Protein AF-A0A6N3BF77-F1 (afdb_monomer_lite)

Structure (mmCIF, N/CA/C/O backbone):
data_AF-A0A6N3BF77-F1
#
_entry.id   AF-A0A6N3BF77-F1
#
loop_
_atom_site.group_PDB
_atom_site.id
_atom_site.type_symbol
_atom_site.label_atom_id
_atom_site.label_alt_id
_atom_site.label_comp_id
_atom_site.label_asym_id
_atom_site.label_entity_id
_atom_site.label_seq_id
_atom_site.pdbx_PDB_ins_code
_atom_site.Cartn_x
_atom_site.Cartn_y
_atom_site.Cartn_z
_atom_site.occupancy
_atom_site.B_iso_or_equiv
_atom_site.auth_seq_id
_atom_site.auth_comp_id
_atom_site.auth_asym_id
_atom_site.auth_atom_id
_atom_site.pdbx_PDB_model_num
ATOM 1 N N . MET A 1 1 ? -0.017 -53.920 -51.982 1.00 53.69 1 MET A N 1
ATOM 2 C CA . MET A 1 1 ? -1.077 -53.184 -51.247 1.00 53.69 1 MET A CA 1
ATOM 3 C C . MET A 1 1 ? -1.874 -52.383 -52.265 1.00 53.69 1 MET A C 1
ATOM 5 O O . MET A 1 1 ? -1.249 -51.823 -53.156 1.00 53.69 1 MET A O 1
ATOM 9 N N . SER A 1 2 ? -3.214 -52.405 -52.237 1.00 63.34 2 SER A N 1
ATOM 10 C CA . SER A 1 2 ? -4.004 -51.760 -53.302 1.00 63.34 2 SER A CA 1
ATOM 11 C C . SER A 1 2 ? -3.774 -50.244 -53.303 1.00 63.34 2 SER A C 1
ATOM 13 O O . SER A 1 2 ? -3.656 -49.640 -52.236 1.00 63.34 2 SER A O 1
ATOM 15 N N . LYS A 1 3 ? -3.720 -49.627 -54.492 1.00 61.22 3 LYS A N 1
ATOM 16 C CA . LYS A 1 3 ? -3.517 -48.173 -54.664 1.00 61.22 3 LYS A CA 1
ATOM 17 C C . LYS A 1 3 ? -4.510 -47.334 -53.839 1.00 61.22 3 LYS A C 1
ATOM 19 O O . LYS A 1 3 ? -4.175 -46.243 -53.394 1.00 61.22 3 LYS A O 1
ATOM 24 N N . LEU A 1 4 ? -5.689 -47.893 -53.554 1.00 64.81 4 LEU A N 1
ATOM 25 C CA . LEU A 1 4 ? -6.717 -47.300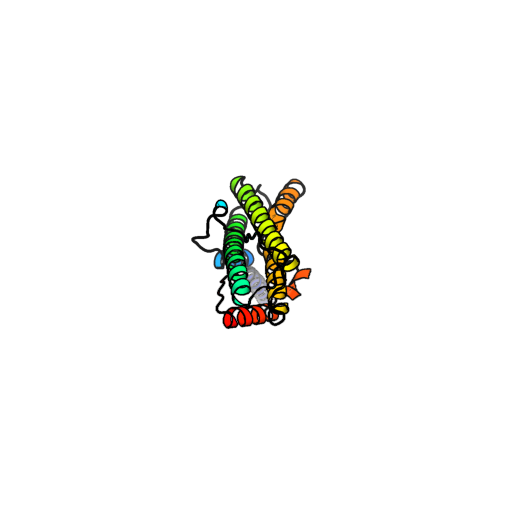 -52.698 1.00 64.81 4 LEU A CA 1
ATOM 26 C C . LEU A 1 4 ? -6.279 -47.173 -51.225 1.00 64.81 4 LEU A C 1
ATOM 28 O O . LEU A 1 4 ? -6.566 -46.167 -50.587 1.00 64.81 4 LEU A O 1
ATOM 32 N N . LYS A 1 5 ? -5.531 -48.153 -50.692 1.00 56.56 5 LYS A N 1
ATOM 33 C CA . LYS A 1 5 ? -4.994 -48.104 -49.320 1.00 56.56 5 LYS A CA 1
ATOM 34 C C . LYS A 1 5 ? -3.863 -47.081 -49.184 1.00 56.56 5 LYS A C 1
ATOM 36 O O . LYS A 1 5 ? -3.791 -46.410 -48.165 1.00 56.56 5 LYS A O 1
ATOM 41 N N . GLN A 1 6 ? -3.019 -46.919 -50.208 1.00 59.03 6 GLN A N 1
ATOM 42 C CA . GLN A 1 6 ? -1.978 -45.880 -50.216 1.00 59.03 6 GLN A CA 1
ATOM 43 C C . GLN A 1 6 ? -2.575 -44.467 -50.276 1.00 59.03 6 GLN A C 1
ATOM 45 O O . GLN A 1 6 ? -2.138 -43.605 -49.523 1.00 59.03 6 GLN A O 1
ATOM 50 N N . LEU A 1 7 ? -3.610 -44.244 -51.095 1.00 64.00 7 LEU A N 1
ATOM 51 C CA . LEU A 1 7 ? -4.316 -42.957 -51.152 1.00 64.00 7 LEU A CA 1
ATOM 52 C C . LEU A 1 7 ? -5.030 -42.618 -49.835 1.00 64.00 7 LEU A C 1
ATOM 54 O O . LEU A 1 7 ? -4.960 -41.477 -49.389 1.00 64.00 7 LEU A O 1
ATOM 58 N N . LEU A 1 8 ? -5.651 -43.605 -49.179 1.00 63.97 8 LEU A N 1
ATOM 59 C CA . LEU A 1 8 ? -6.284 -43.417 -47.868 1.00 63.97 8 LEU A CA 1
ATOM 60 C C . LEU A 1 8 ? -5.270 -43.076 -46.768 1.00 63.97 8 LEU A C 1
ATOM 62 O O . LEU A 1 8 ? -5.540 -42.198 -45.956 1.00 63.97 8 LEU A O 1
ATOM 66 N N . ILE A 1 9 ? -4.096 -43.716 -46.760 1.00 63.62 9 ILE A N 1
ATOM 67 C CA . ILE A 1 9 ? -3.042 -43.426 -45.774 1.00 63.62 9 ILE A CA 1
ATOM 68 C C . ILE A 1 9 ? -2.459 -42.023 -45.994 1.00 63.62 9 ILE A C 1
ATOM 70 O O . ILE A 1 9 ? -2.272 -41.300 -45.021 1.00 63.62 9 ILE A O 1
ATOM 74 N N . ILE A 1 10 ? -2.237 -41.615 -47.250 1.00 63.50 10 ILE A N 1
ATOM 75 C CA . ILE A 1 10 ? -1.726 -40.274 -47.587 1.00 63.50 10 ILE A CA 1
ATOM 76 C C . ILE A 1 10 ? -2.753 -39.187 -47.238 1.00 63.50 10 ILE A C 1
ATOM 78 O O . ILE A 1 10 ? -2.385 -38.143 -46.707 1.00 63.50 10 ILE A O 1
ATOM 82 N N . ALA A 1 11 ? -4.045 -39.429 -47.481 1.00 60.28 11 ALA A N 1
ATOM 83 C CA . ALA A 1 11 ? -5.101 -38.494 -47.093 1.00 60.28 11 ALA A CA 1
ATOM 84 C C . ALA A 1 11 ? -5.209 -38.351 -45.563 1.00 60.28 11 ALA A C 1
ATOM 86 O O . ALA A 1 11 ? -5.414 -37.247 -45.060 1.00 60.28 11 ALA A O 1
ATOM 87 N N . PHE A 1 12 ? -5.016 -39.446 -44.819 1.00 57.94 12 PHE A N 1
ATOM 88 C CA . PHE A 1 12 ? -5.080 -39.437 -43.356 1.00 57.94 12 PHE A CA 1
ATOM 89 C C . PHE A 1 12 ? -3.864 -38.744 -42.716 1.00 57.94 12 PHE A C 1
ATOM 91 O O . PHE A 1 12 ? -4.021 -38.021 -41.734 1.00 57.94 12 PHE A O 1
ATOM 98 N N . THR A 1 13 ? -2.663 -38.884 -43.292 1.00 59.28 13 THR A N 1
ATOM 99 C CA . THR A 1 13 ? -1.469 -38.157 -42.820 1.00 59.28 13 THR A CA 1
ATOM 100 C C . THR A 1 13 ? -1.492 -36.674 -43.184 1.00 59.28 13 THR A C 1
ATOM 102 O O . THR A 1 13 ? -1.002 -35.864 -42.399 1.00 59.28 13 THR A O 1
ATOM 105 N N . LEU A 1 14 ? -2.111 -36.286 -44.308 1.00 55.19 14 LEU A N 1
ATOM 106 C CA . LEU A 1 14 ? -2.269 -34.872 -44.667 1.00 55.19 14 LEU A CA 1
ATOM 107 C C . LEU A 1 14 ? -3.277 -34.152 -43.755 1.00 55.19 14 LEU A C 1
ATOM 109 O O . LEU A 1 14 ? -3.056 -33.000 -43.401 1.00 55.19 14 LEU A O 1
ATOM 113 N N . MET A 1 15 ? -4.350 -34.832 -43.328 1.00 54.72 15 MET A N 1
ATOM 114 C CA . MET A 1 15 ? -5.363 -34.257 -42.430 1.00 54.72 15 MET A CA 1
ATOM 115 C C . MET A 1 15 ? -4.828 -34.053 -41.000 1.00 54.72 15 MET A C 1
ATOM 117 O O . MET A 1 15 ? -5.204 -33.090 -40.335 1.00 54.72 15 MET A O 1
ATOM 121 N N . LEU A 1 16 ? -3.891 -34.903 -40.557 1.00 54.03 16 LEU A N 1
ATOM 122 C CA . LEU A 1 16 ? -3.221 -34.776 -39.255 1.00 54.03 16 LEU A CA 1
ATOM 123 C C . LEU A 1 16 ? -2.195 -33.626 -39.209 1.00 54.03 16 LEU A C 1
ATOM 125 O O . LEU A 1 16 ? -1.841 -33.157 -38.130 1.00 54.03 16 LEU A O 1
ATOM 129 N N . ALA A 1 17 ? -1.725 -33.150 -40.367 1.00 53.53 17 ALA A N 1
ATOM 130 C CA . ALA A 1 17 ? -0.750 -32.062 -40.453 1.00 53.53 17 ALA A CA 1
ATOM 131 C C . ALA A 1 17 ? -1.380 -30.659 -40.330 1.00 53.53 17 ALA A C 1
ATOM 133 O O . ALA A 1 17 ? -0.663 -29.697 -40.062 1.00 53.53 17 ALA A O 1
ATOM 134 N N . VAL A 1 18 ? -2.705 -30.520 -40.484 1.00 52.00 18 VAL A N 1
ATOM 135 C CA . VAL A 1 18 ? -3.386 -29.205 -40.469 1.00 52.00 18 VAL A CA 1
ATOM 136 C C . VAL A 1 18 ? -3.910 -28.816 -39.079 1.00 52.00 18 VAL A C 1
ATOM 138 O O . VAL A 1 18 ? -4.279 -27.669 -38.859 1.00 52.00 18 VAL A O 1
ATOM 141 N N . THR A 1 19 ? -3.878 -29.713 -38.088 1.00 52.47 19 THR A N 1
ATOM 142 C CA . THR A 1 19 ? -4.284 -29.385 -36.705 1.00 52.47 19 THR A CA 1
ATOM 143 C C . THR A 1 19 ? -3.151 -28.817 -35.843 1.00 52.47 19 THR A C 1
ATOM 145 O O . THR A 1 19 ? -3.348 -28.569 -34.659 1.00 52.47 19 THR A O 1
ATOM 148 N N . LEU A 1 20 ? -1.968 -28.586 -36.423 1.00 47.69 20 LEU A N 1
ATOM 149 C CA . LEU A 1 20 ? -0.819 -27.946 -35.768 1.00 47.69 20 LEU A CA 1
ATOM 150 C C . LEU A 1 20 ? -0.663 -26.469 -36.157 1.00 47.69 20 LEU A C 1
ATOM 152 O O . LEU A 1 20 ? 0.421 -25.903 -36.012 1.00 47.69 20 LEU A O 1
ATOM 156 N N . THR A 1 21 ? -1.742 -25.796 -36.581 1.00 48.66 21 THR A N 1
ATOM 157 C CA . THR A 1 21 ? -1.813 -24.350 -36.351 1.00 48.66 21 THR A CA 1
ATOM 158 C C . THR A 1 21 ? -1.848 -24.166 -34.847 1.00 48.66 21 THR A C 1
ATOM 160 O O . THR A 1 21 ? -2.895 -24.296 -34.215 1.00 48.66 21 THR A O 1
ATOM 163 N N . ALA A 1 22 ? -0.658 -23.961 -34.289 1.00 41.97 22 ALA A N 1
ATOM 164 C CA . ALA A 1 22 ? -0.448 -23.514 -32.939 1.00 41.97 22 ALA A CA 1
ATOM 165 C C . ALA A 1 22 ? -1.550 -22.511 -32.604 1.00 41.97 22 ALA A C 1
ATOM 167 O O . ALA A 1 22 ? -1.636 -21.436 -33.204 1.00 41.97 22 ALA A O 1
ATOM 168 N N . CYS A 1 23 ? -2.388 -22.864 -31.632 1.00 41.47 23 CYS A N 1
ATOM 169 C CA . CYS A 1 23 ? -2.887 -21.861 -30.723 1.00 41.47 23 CYS A CA 1
ATOM 170 C C . CYS A 1 23 ? -1.624 -21.201 -30.169 1.00 41.47 23 CYS A C 1
ATOM 172 O O . CYS A 1 23 ? -1.039 -21.673 -29.197 1.00 41.47 23 CYS A O 1
ATOM 174 N N . ALA A 1 24 ? -1.147 -20.154 -30.843 1.00 41.44 24 ALA A N 1
ATOM 175 C CA . ALA A 1 24 ? -0.385 -19.116 -30.199 1.00 41.44 24 ALA A CA 1
ATOM 176 C C . ALA A 1 24 ? -1.363 -18.556 -29.173 1.00 41.44 24 ALA A C 1
ATOM 178 O O . ALA A 1 24 ? -2.145 -17.649 -29.454 1.00 41.44 24 ALA A O 1
ATOM 179 N N . GLN A 1 25 ? -1.412 -19.217 -28.019 1.00 39.84 25 GLN A N 1
ATOM 180 C CA . GLN A 1 25 ? -1.979 -18.669 -26.817 1.00 39.84 25 GLN A CA 1
ATOM 181 C C . GLN A 1 25 ? -1.113 -17.439 -26.593 1.00 39.84 25 GLN A C 1
ATOM 183 O O . GLN A 1 25 ? 0.012 -17.544 -26.114 1.00 39.84 25 GLN A O 1
ATOM 188 N N . LYS A 1 26 ? -1.575 -16.289 -27.106 1.00 40.44 26 LYS A N 1
ATOM 189 C CA . LYS A 1 26 ? -1.075 -14.994 -26.666 1.00 40.44 26 LYS A CA 1
ATOM 190 C C . LYS A 1 26 ? -1.043 -15.117 -25.157 1.00 40.44 26 LYS A C 1
ATOM 192 O O . LYS A 1 26 ? -2.081 -15.442 -24.582 1.00 40.44 26 LYS A O 1
ATOM 197 N N . ASP A 1 27 ? 0.137 -14.989 -24.565 1.00 42.28 27 ASP A N 1
ATOM 198 C CA . ASP A 1 27 ? 0.311 -15.089 -23.126 1.00 42.28 27 ASP A CA 1
ATOM 199 C C . ASP A 1 27 ? -0.726 -14.180 -22.452 1.00 42.28 27 ASP A C 1
ATOM 201 O O . ASP A 1 27 ? -0.569 -12.961 -22.409 1.00 42.28 27 ASP A O 1
ATOM 205 N N . GLU A 1 28 ? -1.815 -14.769 -21.944 1.00 43.97 28 GLU A N 1
ATOM 206 C CA . GLU A 1 28 ? -2.937 -14.038 -21.331 1.00 43.97 28 GLU A CA 1
ATOM 207 C C . GLU A 1 28 ? -2.447 -13.164 -20.167 1.00 43.97 28 GLU A C 1
ATOM 209 O O . GLU A 1 28 ? -3.052 -12.147 -19.829 1.00 43.97 28 GLU A O 1
ATOM 214 N N . LYS A 1 29 ? -1.291 -13.516 -19.588 1.00 48.34 29 LYS A N 1
ATOM 215 C CA . LYS A 1 29 ? -0.617 -12.775 -18.520 1.00 48.34 29 LYS A CA 1
ATOM 216 C C . LYS A 1 29 ? -0.358 -11.308 -18.874 1.00 48.34 29 LYS A C 1
ATOM 218 O O . LYS A 1 29 ? -0.526 -10.458 -18.006 1.00 48.34 29 LYS A O 1
ATOM 223 N N . GLN A 1 30 ? -0.009 -11.001 -20.124 1.00 49.69 30 GLN A N 1
ATOM 224 C CA . GLN A 1 30 ? 0.345 -9.637 -20.535 1.00 49.69 30 GLN A CA 1
ATOM 225 C C . GLN A 1 30 ? -0.891 -8.716 -20.636 1.00 49.69 30 GLN A C 1
ATOM 227 O O . GLN A 1 30 ? -0.795 -7.512 -20.398 1.00 49.69 30 GLN A O 1
ATOM 232 N N . GLU A 1 31 ? -2.079 -9.266 -20.930 1.00 52.50 31 GLU A N 1
ATOM 233 C CA . GLU A 1 31 ? -3.328 -8.486 -21.019 1.00 52.50 31 GLU A CA 1
ATOM 234 C C . GLU A 1 31 ? -3.950 -8.180 -19.647 1.00 52.50 31 GLU A C 1
ATOM 236 O O . GLU A 1 31 ? -4.613 -7.150 -19.481 1.00 52.50 31 GLU A O 1
ATOM 241 N N . HIS A 1 32 ? -3.727 -9.029 -18.637 1.00 58.97 32 HIS A N 1
ATOM 242 C CA . HIS A 1 32 ? -4.379 -8.874 -17.335 1.00 58.97 32 HIS A CA 1
ATOM 243 C C . HIS A 1 32 ? -3.983 -7.587 -16.598 1.00 58.97 32 HIS A C 1
ATOM 245 O O . HIS A 1 32 ? -4.845 -6.962 -15.978 1.00 58.97 32 HIS A O 1
ATOM 251 N N . HIS A 1 33 ? -2.725 -7.146 -16.677 1.00 67.81 33 HIS A N 1
ATOM 252 C CA . HIS A 1 33 ? -2.259 -5.959 -15.945 1.00 67.81 33 HIS A CA 1
ATOM 253 C C . HIS A 1 33 ? -2.661 -4.644 -16.620 1.00 67.81 33 HIS A C 1
ATOM 255 O O . HIS A 1 33 ? -3.016 -3.683 -15.932 1.00 67.81 33 HIS A O 1
ATOM 261 N N . ALA A 1 34 ? -2.714 -4.622 -17.955 1.00 69.50 34 ALA A N 1
ATOM 262 C CA . ALA A 1 34 ? -3.155 -3.460 -18.729 1.00 69.50 34 ALA A CA 1
ATOM 263 C C . ALA A 1 34 ? -4.587 -3.021 -18.368 1.00 69.50 34 ALA A C 1
ATOM 265 O O . ALA A 1 34 ? -4.892 -1.831 -18.364 1.00 69.50 34 ALA A O 1
ATOM 266 N N . LYS A 1 35 ? -5.458 -3.973 -18.003 1.00 79.88 35 LYS A N 1
ATOM 267 C CA . LYS A 1 35 ? -6.839 -3.698 -17.575 1.00 79.88 35 LYS A CA 1
ATOM 268 C C . LYS A 1 35 ? -6.921 -2.852 -16.299 1.00 79.88 35 LYS A C 1
ATOM 270 O O . LYS A 1 35 ? -7.864 -2.076 -16.145 1.00 79.88 35 LYS A O 1
ATOM 275 N N . TYR A 1 36 ? -5.977 -3.031 -15.377 1.00 83.44 36 TYR A N 1
ATOM 276 C CA . TYR A 1 36 ? -5.994 -2.390 -14.057 1.00 83.44 36 TYR A CA 1
ATOM 277 C C . TYR A 1 36 ? -5.081 -1.163 -13.964 1.00 83.44 36 TYR A C 1
ATOM 279 O O . TYR A 1 36 ? -5.211 -0.385 -13.011 1.00 83.44 36 TYR A O 1
ATOM 287 N N . ALA A 1 37 ? -4.210 -0.965 -14.958 1.00 87.38 37 ALA A N 1
ATOM 288 C CA . ALA A 1 37 ? -3.392 0.228 -15.118 1.00 87.38 37 ALA A CA 1
ATOM 289 C C . ALA A 1 37 ? -4.273 1.425 -15.532 1.00 87.38 37 ALA A C 1
ATOM 291 O O . ALA A 1 37 ? -4.798 1.456 -16.650 1.00 87.38 37 ALA A O 1
ATOM 292 N N . PRO A 1 38 ? -4.485 2.421 -14.654 1.00 90.00 38 PRO A N 1
ATOM 293 C CA . PRO A 1 38 ? -5.251 3.603 -15.022 1.00 90.00 38 PRO A CA 1
ATOM 294 C C . PRO A 1 38 ? -4.502 4.433 -16.070 1.00 90.00 38 PRO A C 1
ATOM 296 O O . PRO A 1 38 ? -3.278 4.531 -16.056 1.00 90.00 38 PRO A O 1
ATOM 299 N N . LYS A 1 39 ? -5.255 5.108 -16.946 1.00 87.88 39 LYS A N 1
ATOM 300 C CA . LYS A 1 39 ? -4.681 6.031 -17.942 1.00 87.88 39 LYS A CA 1
ATOM 301 C C . LYS A 1 39 ? -3.990 7.234 -17.294 1.00 87.88 39 LYS A C 1
ATOM 303 O O . LYS A 1 39 ? -2.992 7.714 -17.814 1.00 87.88 39 LYS A O 1
ATOM 308 N N . ASN A 1 40 ? -4.534 7.699 -16.170 1.00 90.25 40 ASN A N 1
ATOM 309 C CA . ASN A 1 40 ? -4.068 8.871 -15.438 1.00 90.25 40 ASN A CA 1
ATOM 310 C C . ASN A 1 40 ? -3.858 8.488 -13.967 1.00 90.25 40 ASN A C 1
ATOM 312 O O . ASN A 1 40 ? -4.772 8.643 -13.160 1.00 90.25 40 ASN A O 1
ATOM 316 N N . ALA A 1 41 ? -2.684 7.951 -13.634 1.00 94.88 41 ALA A N 1
ATOM 317 C CA . ALA A 1 41 ? -2.274 7.756 -12.243 1.00 94.88 41 ALA A CA 1
ATOM 318 C C . ALA A 1 41 ? -1.722 9.063 -11.651 1.00 94.88 41 ALA A C 1
ATOM 320 O O . ALA A 1 41 ? -1.137 9.880 -12.370 1.00 94.88 41 ALA A O 1
ATOM 321 N N . THR A 1 42 ? -1.855 9.236 -10.335 1.00 96.81 42 THR A N 1
ATOM 322 C CA . THR A 1 42 ? -1.126 10.271 -9.588 1.00 96.81 42 THR A CA 1
ATOM 323 C C . THR A 1 42 ? 0.375 10.108 -9.845 1.00 96.81 42 THR A C 1
ATOM 325 O O . THR A 1 42 ? 0.886 9.003 -9.655 1.00 96.81 42 THR A O 1
ATOM 328 N N . PRO A 1 43 ? 1.108 11.154 -10.277 1.00 97.19 43 PRO A N 1
ATOM 329 C CA . PRO A 1 43 ? 2.553 11.051 -10.465 1.00 97.19 43 PRO A CA 1
ATOM 330 C C . PRO A 1 43 ? 3.246 10.592 -9.178 1.00 97.19 43 PRO A C 1
ATOM 332 O O . PRO A 1 43 ? 2.918 11.102 -8.111 1.00 97.19 43 PRO A O 1
ATOM 335 N N . ILE A 1 44 ? 4.219 9.678 -9.277 1.00 97.44 44 ILE A N 1
ATOM 336 C CA . ILE A 1 44 ? 4.868 9.030 -8.118 1.00 97.44 44 ILE A CA 1
ATOM 337 C C . ILE A 1 44 ? 5.378 10.061 -7.093 1.00 97.44 44 ILE A C 1
ATOM 339 O O . ILE A 1 44 ? 5.035 9.982 -5.916 1.00 97.44 44 ILE A O 1
ATOM 343 N N . HIS A 1 45 ? 6.071 11.105 -7.552 1.00 95.25 45 HIS A N 1
ATOM 344 C CA . HIS A 1 45 ? 6.580 12.194 -6.705 1.00 95.25 45 HIS A CA 1
ATOM 345 C C . HIS A 1 45 ? 5.495 13.055 -6.022 1.00 95.25 45 HIS A C 1
ATOM 347 O O . HIS A 1 45 ? 5.815 13.890 -5.174 1.00 95.25 45 HIS A O 1
ATOM 353 N N . LYS A 1 46 ? 4.220 12.905 -6.404 1.00 97.62 46 LYS A N 1
ATOM 354 C CA . LYS A 1 46 ? 3.060 13.591 -5.805 1.00 97.62 46 LYS A CA 1
ATOM 355 C C . LYS A 1 46 ? 2.235 12.689 -4.890 1.00 97.62 46 LYS A C 1
ATOM 357 O O . LYS A 1 46 ? 1.253 13.168 -4.335 1.00 97.62 46 LYS A O 1
ATOM 362 N N . ILE A 1 47 ? 2.598 11.414 -4.737 1.00 98.19 47 ILE A N 1
ATOM 363 C CA . ILE A 1 47 ? 1.872 10.504 -3.848 1.00 98.19 47 ILE A CA 1
ATOM 364 C C . ILE A 1 47 ? 2.033 10.984 -2.404 1.00 98.19 47 ILE A C 1
ATOM 366 O O . ILE A 1 47 ? 3.137 11.035 -1.851 1.00 98.19 47 ILE A O 1
ATOM 370 N N . GLU A 1 48 ? 0.911 11.300 -1.767 1.00 98.12 48 GLU A N 1
ATOM 371 C CA . GLU A 1 48 ? 0.882 11.689 -0.365 1.00 98.12 48 GLU A CA 1
ATOM 372 C C . GLU A 1 48 ? 0.802 10.447 0.525 1.00 98.12 48 GLU A C 1
ATOM 374 O O . GLU A 1 48 ? -0.254 9.848 0.709 1.00 98.12 48 GLU A O 1
ATOM 379 N N . ILE A 1 49 ? 1.938 10.043 1.100 1.00 97.88 49 ILE A N 1
ATOM 380 C CA . ILE A 1 49 ? 1.968 8.924 2.051 1.00 97.88 49 ILE A CA 1
ATOM 381 C C . ILE A 1 49 ? 1.295 9.284 3.378 1.00 97.88 49 ILE A C 1
ATOM 383 O O . ILE A 1 49 ? 1.335 10.433 3.830 1.00 97.88 49 ILE A O 1
ATOM 387 N N . PHE A 1 50 ? 0.781 8.267 4.070 1.00 98.25 50 PHE A N 1
ATOM 388 C CA . PHE A 1 50 ? 0.284 8.403 5.432 1.00 98.25 50 PHE A CA 1
ATOM 389 C C . PHE A 1 50 ? 1.362 8.988 6.358 1.00 98.25 50 PHE A C 1
ATOM 391 O O . PHE A 1 50 ? 2.483 8.476 6.442 1.00 98.25 50 PHE A O 1
ATOM 398 N N . LYS A 1 51 ? 1.016 10.064 7.072 1.00 95.56 51 LYS A N 1
ATOM 399 C CA . LYS A 1 51 ? 1.868 10.729 8.066 1.00 95.56 51 LYS A CA 1
ATOM 400 C C . LYS A 1 51 ? 1.032 11.206 9.246 1.00 95.56 51 LYS A C 1
ATOM 402 O O . LYS A 1 51 ? -0.072 11.730 9.079 1.00 95.56 51 LYS A O 1
ATOM 407 N N . THR A 1 52 ? 1.594 11.082 10.440 1.00 95.12 52 THR A N 1
ATOM 408 C CA . THR A 1 52 ? 1.049 11.675 11.659 1.00 95.12 52 THR A CA 1
ATOM 409 C C . THR A 1 52 ? 2.132 11.812 12.723 1.00 95.12 52 THR A C 1
ATOM 411 O O . THR A 1 52 ? 3.083 11.035 12.748 1.00 95.12 52 THR A O 1
ATOM 414 N N . SER A 1 53 ? 1.987 12.815 13.586 1.00 92.31 53 SER A N 1
ATOM 415 C CA . SER A 1 53 ? 2.772 12.987 14.810 1.00 92.31 53 SER A CA 1
ATOM 416 C C . SER A 1 53 ? 2.035 12.499 16.065 1.00 92.31 53 SER A C 1
ATOM 418 O O . SER A 1 53 ? 2.576 12.629 17.158 1.00 92.31 53 SER A O 1
ATOM 420 N N . GLU A 1 54 ? 0.807 11.988 15.925 1.00 90.94 54 GLU A N 1
ATOM 421 C CA . GLU A 1 54 ? -0.051 11.561 17.036 1.00 90.94 54 GLU A CA 1
ATOM 422 C C . GLU A 1 54 ? 0.484 10.277 17.683 1.00 90.94 54 GLU A C 1
ATOM 424 O O . GLU A 1 54 ? 0.765 9.294 16.987 1.00 90.94 54 GLU A O 1
ATOM 429 N N . LYS A 1 55 ? 0.624 10.290 19.013 1.00 94.00 55 LYS A N 1
ATOM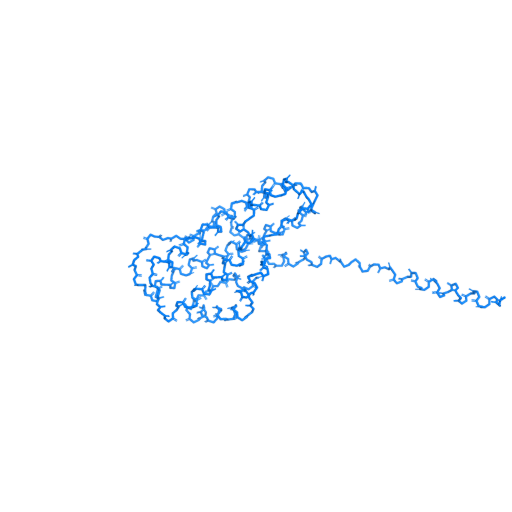 430 C CA . LYS A 1 55 ? 1.168 9.179 19.805 1.00 94.00 55 LYS A CA 1
ATOM 431 C C . LYS A 1 55 ? 0.515 9.119 21.180 1.00 94.00 55 LYS A C 1
ATOM 433 O O . LYS A 1 55 ? 0.253 10.151 21.790 1.00 94.00 55 LYS A O 1
ATOM 438 N N . GLY A 1 56 ? 0.341 7.908 21.699 1.00 95.69 56 GLY A N 1
ATOM 439 C CA . GLY A 1 56 ? -0.159 7.642 23.048 1.00 95.69 56 GLY A CA 1
ATOM 440 C C . GLY A 1 56 ? -1.643 7.950 23.241 1.00 95.69 56 GLY A C 1
ATOM 441 O O . GLY A 1 56 ? -2.079 8.099 24.381 1.00 95.69 56 GLY A O 1
ATOM 442 N N . LYS A 1 57 ? -2.414 8.080 22.155 1.00 95.62 57 LYS A N 1
ATOM 443 C CA . LYS A 1 57 ? -3.806 8.529 22.209 1.00 95.62 57 LYS A CA 1
ATOM 444 C C . LYS A 1 57 ? -4.800 7.374 22.153 1.00 95.62 57 LYS A C 1
ATOM 446 O O . LYS A 1 57 ? -4.648 6.444 21.360 1.00 95.62 57 LYS A O 1
ATOM 451 N N . ASP A 1 58 ? -5.867 7.501 22.938 1.00 97.56 58 ASP A N 1
ATOM 452 C CA . ASP A 1 58 ? -7.097 6.724 22.785 1.00 97.56 58 ASP A CA 1
ATOM 453 C C . ASP A 1 58 ? -7.953 7.395 21.701 1.00 97.56 58 ASP A C 1
ATOM 455 O O . ASP A 1 58 ? -8.544 8.454 21.915 1.00 97.56 58 ASP A O 1
ATOM 459 N N . LEU A 1 59 ? -7.959 6.811 20.503 1.00 97.19 59 LEU A N 1
ATOM 460 C CA . LEU A 1 59 ? -8.590 7.401 19.325 1.00 97.19 59 LEU A CA 1
ATOM 461 C C . LEU A 1 59 ? -10.109 7.238 19.366 1.00 97.19 59 LEU A C 1
ATOM 463 O O . LEU A 1 59 ? -10.640 6.163 19.657 1.00 97.19 59 LEU A O 1
ATOM 467 N N . THR A 1 60 ? -10.816 8.287 18.961 1.00 97.38 60 THR A N 1
ATOM 468 C CA . THR A 1 60 ? -12.248 8.202 18.659 1.00 97.38 60 THR A CA 1
ATOM 469 C C . THR A 1 60 ? -12.494 7.437 17.353 1.00 97.38 60 THR A C 1
ATOM 471 O O . THR A 1 60 ? -11.607 7.289 16.504 1.00 97.38 60 THR A O 1
ATOM 474 N N . GLU A 1 61 ? -13.733 6.981 17.134 1.00 96.38 61 GLU A N 1
ATOM 475 C CA . GLU A 1 61 ? -14.126 6.383 15.846 1.00 96.38 61 GLU A CA 1
ATOM 476 C C . GLU A 1 61 ? -13.967 7.365 14.676 1.00 96.38 61 GLU A C 1
ATOM 478 O O . GLU A 1 61 ? -13.657 6.964 13.554 1.00 96.38 61 GLU A O 1
ATOM 483 N N . GLN A 1 62 ? -14.175 8.656 14.945 1.00 96.94 62 GLN A N 1
ATOM 484 C CA . GLN A 1 62 ? -14.017 9.733 13.977 1.00 96.94 62 GLN A CA 1
ATOM 485 C C . GLN A 1 62 ? -12.556 9.870 13.542 1.00 96.94 62 GLN A C 1
ATOM 487 O O . GLN A 1 62 ? -12.262 9.770 12.354 1.00 96.94 62 GLN A O 1
ATOM 492 N N . GLU A 1 63 ? -11.644 10.019 14.501 1.00 97.44 63 GLU A N 1
ATOM 493 C CA . GLU A 1 63 ? -10.212 10.152 14.222 1.00 97.44 63 GLU A CA 1
ATOM 494 C C . GLU A 1 63 ? -9.672 8.908 13.524 1.00 97.44 63 GLU A C 1
ATOM 496 O O . GLU A 1 63 ? -8.997 9.012 12.502 1.00 97.44 63 GLU A O 1
ATOM 501 N N . THR A 1 64 ? -10.035 7.724 14.020 1.00 96.88 64 THR A N 1
ATOM 502 C CA . THR A 1 64 ? -9.646 6.444 13.416 1.00 96.88 64 THR A CA 1
ATOM 503 C C . THR A 1 64 ? -10.058 6.376 11.949 1.00 96.88 64 THR A C 1
ATOM 505 O O . THR A 1 64 ? -9.253 5.999 11.094 1.00 96.88 64 THR A O 1
ATOM 508 N N . ARG A 1 65 ? -11.288 6.805 11.635 1.00 97.44 65 ARG A N 1
ATOM 509 C CA . ARG A 1 65 ? -11.772 6.878 10.255 1.00 97.44 65 ARG A CA 1
ATOM 510 C C . ARG A 1 65 ? -10.944 7.848 9.408 1.00 97.44 65 ARG A C 1
ATOM 512 O O . ARG A 1 65 ? -10.596 7.500 8.283 1.00 97.44 65 ARG A O 1
ATOM 519 N N . ASP A 1 66 ? -10.615 9.028 9.926 1.00 97.38 66 ASP A N 1
ATOM 520 C CA . ASP A 1 66 ? -9.883 10.057 9.176 1.00 97.38 66 ASP A CA 1
ATOM 521 C C . ASP A 1 66 ? -8.409 9.677 8.935 1.00 97.38 66 ASP A C 1
ATOM 523 O O . ASP A 1 66 ? -7.840 9.977 7.880 1.00 97.38 66 ASP A O 1
ATOM 527 N N . TYR A 1 67 ? -7.772 8.982 9.883 1.00 97.88 67 TYR A N 1
ATOM 528 C CA . TYR A 1 67 ? -6.446 8.385 9.679 1.00 97.88 67 TYR A CA 1
ATOM 529 C C . TYR A 1 67 ? -6.498 7.253 8.653 1.00 97.88 67 TYR A C 1
ATOM 531 O O . TYR A 1 67 ? -5.686 7.226 7.725 1.00 97.88 67 TYR A O 1
ATOM 539 N N . LEU A 1 68 ? -7.479 6.357 8.774 1.00 98.06 68 LEU A N 1
ATOM 540 C CA . LEU A 1 68 ? -7.638 5.254 7.837 1.00 98.06 68 LEU A CA 1
ATOM 541 C C . LEU A 1 68 ? -7.923 5.752 6.415 1.00 98.06 68 LEU A C 1
ATOM 543 O O . LEU A 1 68 ? -7.362 5.208 5.470 1.00 98.06 68 LEU A O 1
ATOM 547 N N . LYS A 1 69 ? -8.722 6.814 6.249 1.00 98.25 69 LYS A N 1
ATOM 548 C CA . LYS A 1 69 ? -8.983 7.432 4.940 1.00 98.25 69 LYS A CA 1
ATOM 549 C C . LYS A 1 69 ? -7.684 7.805 4.224 1.00 98.25 69 LYS A C 1
ATOM 551 O O . LYS A 1 69 ? -7.485 7.380 3.093 1.00 98.25 69 LYS A O 1
ATOM 556 N N . ARG A 1 70 ? -6.776 8.505 4.910 1.00 98.06 70 ARG A N 1
ATOM 557 C CA . ARG A 1 70 ? -5.475 8.906 4.348 1.00 98.06 70 ARG A CA 1
ATOM 558 C C . ARG A 1 70 ? -4.602 7.712 3.979 1.00 98.06 70 ARG A C 1
ATOM 560 O O . ARG A 1 70 ? -3.964 7.711 2.934 1.00 98.06 70 ARG A O 1
ATOM 567 N N . TYR A 1 71 ? -4.592 6.675 4.816 1.00 98.31 71 TYR A N 1
ATOM 568 C CA . TYR A 1 71 ? -3.864 5.447 4.501 1.00 98.31 71 TYR A CA 1
ATOM 569 C C . TYR A 1 71 ? -4.441 4.736 3.264 1.00 98.31 71 TYR A C 1
ATOM 571 O O . TYR A 1 71 ? -3.683 4.234 2.435 1.00 98.31 71 TYR A O 1
ATOM 579 N N . LEU A 1 72 ? -5.768 4.716 3.105 1.00 98.25 72 LEU A N 1
ATOM 580 C CA . LEU A 1 72 ? -6.436 4.143 1.933 1.00 98.25 72 LEU A CA 1
ATOM 581 C C . LEU A 1 72 ? -6.193 4.956 0.655 1.00 98.25 72 LEU A C 1
ATOM 583 O O . LEU A 1 72 ? -6.023 4.355 -0.402 1.00 98.25 72 LEU A O 1
ATOM 587 N N . GLU A 1 73 ? -6.171 6.286 0.748 1.00 97.94 73 GLU A N 1
ATOM 588 C CA . GLU A 1 73 ? -5.855 7.193 -0.366 1.00 97.94 73 GLU A CA 1
ATOM 589 C C . GLU A 1 73 ? -4.431 6.948 -0.877 1.00 97.94 73 GLU A C 1
ATOM 591 O O . GLU A 1 73 ? -4.250 6.636 -2.053 1.00 97.94 73 GLU A O 1
ATOM 596 N N . ALA A 1 74 ? -3.444 6.934 0.026 1.00 98.12 74 ALA A N 1
ATOM 597 C CA . ALA A 1 74 ? -2.057 6.630 -0.321 1.00 98.12 74 ALA A CA 1
ATOM 598 C C . ALA A 1 74 ? -1.913 5.248 -0.986 1.00 98.12 74 ALA A C 1
ATOM 600 O O . ALA A 1 74 ? -1.222 5.097 -1.993 1.00 98.12 74 ALA A O 1
ATOM 601 N N . ASN A 1 75 ? -2.589 4.225 -0.449 1.00 98.19 75 ASN A N 1
ATOM 602 C CA . ASN A 1 75 ? -2.562 2.882 -1.034 1.00 98.19 75 ASN A CA 1
ATOM 603 C C . ASN A 1 75 ? -3.239 2.808 -2.405 1.00 98.19 75 ASN A C 1
ATOM 605 O O . ASN A 1 75 ? -2.815 2.009 -3.238 1.00 98.19 75 ASN A O 1
ATOM 609 N N . ASN A 1 76 ? -4.266 3.623 -2.653 1.00 97.19 76 ASN A N 1
ATOM 610 C CA . ASN A 1 76 ? -4.897 3.708 -3.964 1.00 97.19 76 ASN A CA 1
ATOM 611 C C . ASN A 1 76 ? -3.894 4.211 -5.007 1.00 97.19 76 ASN A C 1
ATOM 613 O O . ASN A 1 76 ? -3.685 3.544 -6.016 1.00 97.19 76 ASN A O 1
ATOM 617 N N . ASP A 1 77 ? -3.200 5.312 -4.717 1.00 97.94 77 ASP A N 1
ATOM 618 C CA . ASP A 1 77 ? -2.175 5.857 -5.612 1.00 97.94 77 ASP A CA 1
ATOM 619 C C . ASP A 1 77 ? -0.994 4.894 -5.822 1.00 97.94 77 ASP A C 1
ATOM 621 O O . ASP A 1 77 ? -0.490 4.755 -6.942 1.00 97.94 77 ASP A O 1
ATOM 625 N N . ILE A 1 78 ? -0.564 4.199 -4.762 1.00 98.12 78 ILE A N 1
ATOM 626 C CA . ILE A 1 78 ? 0.501 3.188 -4.837 1.00 98.12 78 ILE A CA 1
ATOM 627 C C . ILE A 1 78 ? 0.090 2.037 -5.758 1.00 98.12 78 ILE A C 1
ATOM 629 O O . ILE A 1 78 ? 0.862 1.651 -6.636 1.00 98.12 78 ILE A O 1
ATOM 633 N N . ILE A 1 79 ? -1.114 1.485 -5.581 1.00 96.94 79 ILE A N 1
ATOM 634 C CA . ILE A 1 79 ? -1.587 0.339 -6.368 1.00 96.94 79 ILE A CA 1
ATOM 635 C C . ILE A 1 79 ? -1.830 0.736 -7.827 1.00 96.94 79 ILE A C 1
ATOM 637 O O . ILE A 1 79 ? -1.498 -0.027 -8.735 1.00 96.94 79 ILE A O 1
ATOM 641 N N . ASP A 1 80 ? -2.335 1.941 -8.073 1.00 96.50 80 ASP A N 1
ATOM 642 C CA . ASP A 1 80 ? -2.472 2.499 -9.416 1.00 96.50 80 ASP A CA 1
ATOM 643 C C . ASP A 1 80 ? -1.122 2.542 -10.135 1.00 96.50 80 ASP A C 1
ATOM 645 O O . ASP A 1 80 ? -0.983 1.994 -11.232 1.00 96.50 80 ASP A O 1
ATOM 649 N N . ASN A 1 81 ? -0.105 3.114 -9.487 1.00 97.50 81 ASN A N 1
ATOM 650 C CA . ASN A 1 81 ? 1.239 3.191 -10.053 1.00 97.50 81 ASN A CA 1
ATOM 651 C C . ASN A 1 81 ? 1.900 1.817 -10.185 1.00 97.50 81 ASN A C 1
ATOM 653 O O . ASN A 1 81 ? 2.556 1.556 -11.187 1.00 97.50 81 ASN A O 1
ATOM 657 N N . LYS A 1 82 ? 1.671 0.902 -9.241 1.00 95.56 82 LYS A N 1
ATOM 658 C CA . LYS A 1 82 ? 2.118 -0.496 -9.317 1.00 95.56 82 LYS A CA 1
ATOM 659 C C . LYS A 1 82 ? 1.633 -1.162 -10.612 1.00 95.56 82 LYS A C 1
ATOM 661 O O . LYS A 1 82 ? 2.435 -1.782 -11.307 1.00 95.56 82 LYS A O 1
ATOM 666 N N . TYR A 1 83 ? 0.364 -0.983 -10.985 1.00 95.50 83 TYR A N 1
ATOM 667 C CA . TYR A 1 83 ? -0.162 -1.502 -12.254 1.00 95.50 83 TYR A CA 1
ATOM 668 C C . TYR A 1 83 ? 0.373 -0.753 -13.484 1.00 95.50 83 TYR A C 1
ATOM 670 O O . TYR A 1 83 ? 0.679 -1.394 -14.488 1.00 95.50 83 TYR A O 1
ATOM 678 N N . VAL A 1 84 ? 0.542 0.575 -13.417 1.00 95.31 84 VAL A N 1
ATOM 679 C CA . VAL A 1 84 ? 1.165 1.354 -14.509 1.00 95.31 84 VAL A CA 1
ATOM 680 C C . VAL A 1 84 ? 2.594 0.885 -14.781 1.00 95.31 84 VAL A C 1
ATOM 682 O O . VAL A 1 84 ? 2.959 0.663 -15.935 1.00 95.31 84 VAL A O 1
ATOM 685 N N . LEU A 1 85 ? 3.410 0.724 -13.738 1.00 94.75 85 LEU A N 1
ATOM 686 C CA . LEU A 1 85 ? 4.801 0.303 -13.884 1.00 94.75 85 LEU A CA 1
ATOM 687 C C . LEU A 1 85 ? 4.907 -1.149 -14.342 1.00 94.75 85 LEU A C 1
ATOM 689 O O . LEU A 1 85 ? 5.749 -1.435 -15.187 1.00 94.75 85 LEU A O 1
ATOM 693 N N . GLN A 1 86 ? 4.031 -2.043 -13.869 1.00 93.69 86 GLN A N 1
ATOM 694 C CA . GLN A 1 86 ? 3.980 -3.402 -14.408 1.00 93.69 86 GLN A CA 1
ATOM 695 C C . GLN A 1 86 ? 3.641 -3.399 -15.896 1.00 93.69 86 GLN A C 1
ATOM 697 O O . GLN A 1 86 ? 4.320 -4.061 -16.666 1.00 93.69 86 GLN A O 1
ATOM 702 N N . HIS A 1 87 ? 2.657 -2.607 -16.324 1.00 92.12 87 HIS A N 1
ATOM 703 C CA . HIS A 1 87 ? 2.317 -2.519 -17.741 1.00 92.12 87 HIS A CA 1
ATOM 704 C C . HIS A 1 87 ? 3.501 -2.030 -18.595 1.00 92.12 87 HIS A C 1
ATOM 706 O O . HIS A 1 87 ? 3.750 -2.572 -19.670 1.00 92.12 87 HIS A O 1
ATOM 712 N N . LYS A 1 88 ? 4.271 -1.047 -18.104 1.00 90.81 88 LYS A N 1
ATOM 713 C CA . LYS A 1 88 ? 5.509 -0.598 -18.764 1.00 90.81 88 LYS A CA 1
ATOM 714 C C . LYS A 1 88 ? 6.572 -1.700 -18.801 1.00 90.81 88 LYS A C 1
ATOM 716 O O . LYS A 1 88 ? 7.194 -1.889 -19.842 1.00 90.81 88 LYS A O 1
ATOM 721 N N . LEU A 1 89 ? 6.768 -2.424 -17.694 1.00 89.38 89 LEU A N 1
ATOM 722 C CA . LEU A 1 89 ? 7.671 -3.577 -17.634 1.00 89.38 89 LEU A CA 1
ATOM 723 C C . LEU A 1 89 ? 7.270 -4.624 -18.675 1.00 89.38 89 LEU A C 1
ATOM 725 O O . LEU A 1 89 ? 8.109 -5.029 -19.465 1.00 89.38 89 LEU A O 1
ATOM 729 N N . ASP A 1 90 ? 5.991 -4.980 -18.748 1.00 87.25 90 ASP A N 1
ATOM 730 C CA . ASP A 1 90 ? 5.486 -5.980 -19.690 1.00 87.25 90 ASP A CA 1
ATOM 731 C C . ASP A 1 90 ? 5.694 -5.563 -21.158 1.00 87.25 90 ASP A C 1
ATOM 733 O O . ASP A 1 90 ? 5.882 -6.421 -22.016 1.00 87.25 90 ASP A O 1
ATOM 737 N N . GLN A 1 91 ? 5.663 -4.260 -21.466 1.00 84.88 91 GLN A N 1
ATOM 738 C CA . GLN A 1 91 ? 5.908 -3.736 -22.817 1.00 84.88 91 GLN A CA 1
ATOM 739 C C . GLN A 1 91 ? 7.393 -3.646 -23.180 1.00 84.88 91 GLN A C 1
ATOM 741 O O . GLN A 1 91 ? 7.752 -3.810 -24.346 1.00 84.88 91 GLN A O 1
ATOM 746 N N . GLN A 1 92 ? 8.243 -3.321 -22.208 1.00 75.38 92 GLN A N 1
ATOM 747 C CA . GLN A 1 92 ? 9.650 -2.998 -22.437 1.00 75.38 92 GLN A CA 1
ATOM 748 C C . GLN A 1 92 ? 10.590 -4.181 -22.183 1.00 75.38 92 GLN A C 1
ATOM 750 O O . GLN A 1 92 ? 11.665 -4.252 -22.775 1.00 75.38 92 GLN A O 1
ATOM 755 N N . TYR A 1 93 ? 10.224 -5.076 -21.271 1.00 66.56 93 TYR A N 1
ATOM 756 C CA . TYR A 1 93 ? 11.123 -6.053 -20.677 1.00 66.56 93 TYR A CA 1
ATOM 757 C C . TYR A 1 93 ? 10.629 -7.475 -20.956 1.00 66.56 93 TYR A C 1
ATOM 759 O O . TYR A 1 93 ? 9.708 -7.973 -20.317 1.00 66.56 93 TYR A O 1
ATOM 767 N N . ASP A 1 94 ? 11.290 -8.159 -21.890 1.00 65.38 94 ASP A N 1
ATOM 768 C CA . ASP A 1 94 ? 11.042 -9.569 -22.221 1.00 65.38 94 ASP A CA 1
ATOM 769 C C . ASP A 1 94 ? 11.953 -10.545 -21.445 1.00 65.38 94 ASP A C 1
ATOM 771 O O . ASP A 1 94 ? 12.067 -11.715 -21.810 1.00 65.38 94 ASP A O 1
ATOM 775 N N . GLY A 1 95 ? 12.653 -10.069 -20.405 1.00 62.69 95 GLY A N 1
ATOM 776 C CA . GLY A 1 95 ? 13.653 -10.862 -19.679 1.00 62.69 95 GLY A CA 1
ATOM 777 C C . GLY A 1 95 ? 15.058 -10.849 -20.286 1.00 62.69 95 GLY A C 1
ATOM 778 O O . GLY A 1 95 ? 15.915 -11.595 -19.817 1.00 62.69 95 GLY A O 1
ATOM 779 N N . ARG A 1 96 ? 15.319 -10.057 -21.342 1.00 59.38 96 ARG A N 1
ATOM 780 C CA . ARG A 1 96 ? 16.638 -10.023 -22.014 1.00 59.38 96 ARG A CA 1
ATOM 781 C C . ARG A 1 96 ? 17.287 -8.642 -22.107 1.00 59.38 96 ARG A C 1
ATOM 783 O O . ARG A 1 96 ? 18.491 -8.565 -22.342 1.00 59.38 96 ARG A O 1
ATOM 790 N N . GLN A 1 97 ? 16.533 -7.559 -21.928 1.00 67.00 97 GLN A N 1
ATOM 791 C CA . GLN A 1 97 ? 17.028 -6.178 -22.036 1.00 67.00 97 GLN A CA 1
ATOM 792 C C . GLN A 1 97 ? 17.075 -5.497 -20.673 1.00 67.00 97 GLN A C 1
ATOM 794 O O . GLN A 1 97 ? 16.203 -5.734 -19.861 1.00 67.00 97 GLN A O 1
ATOM 799 N N . LYS A 1 98 ? 18.045 -4.617 -20.399 1.00 74.50 98 LYS A N 1
ATOM 800 C CA . LYS A 1 98 ? 18.052 -3.839 -19.147 1.00 74.50 98 LYS A CA 1
ATOM 801 C C . LYS A 1 98 ? 16.784 -2.969 -19.066 1.00 74.50 98 LYS A C 1
ATOM 803 O O . LYS A 1 98 ? 16.410 -2.330 -20.047 1.00 74.50 98 LYS A O 1
ATOM 808 N N . VAL A 1 99 ? 16.160 -2.907 -17.890 1.00 85.06 99 VAL A N 1
ATOM 809 C CA . VAL A 1 99 ? 15.115 -1.918 -17.579 1.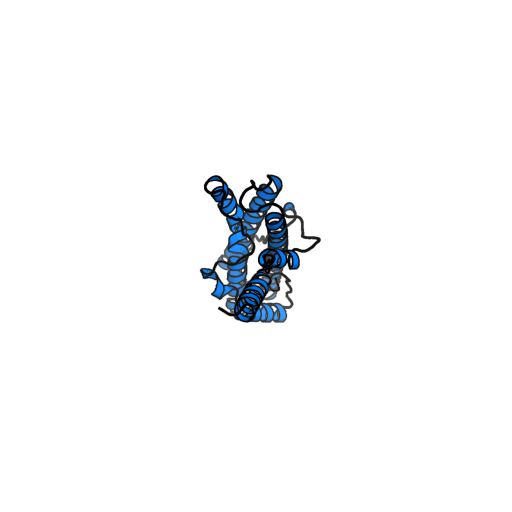00 85.06 99 VAL A CA 1
ATOM 810 C C . VAL A 1 99 ? 15.672 -0.509 -17.836 1.00 85.06 99 VAL A C 1
ATOM 812 O O . VAL A 1 99 ? 16.812 -0.230 -17.460 1.00 85.06 99 VAL A O 1
ATOM 815 N N . SER A 1 100 ? 14.913 0.383 -18.489 1.00 88.56 100 SER A N 1
ATOM 816 C CA . SER A 1 100 ? 15.396 1.763 -18.695 1.00 88.56 100 SER A CA 1
ATOM 817 C C . SER A 1 100 ? 15.620 2.486 -17.375 1.00 88.56 100 SER A C 1
ATOM 819 O O . SER A 1 100 ? 14.870 2.272 -16.426 1.00 88.56 100 SER A O 1
ATOM 821 N N . ASP A 1 101 ? 16.559 3.428 -17.363 1.00 91.06 101 ASP A N 1
ATOM 822 C CA . ASP A 1 101 ? 16.920 4.181 -16.160 1.00 91.06 101 ASP A CA 1
ATOM 823 C C . ASP A 1 101 ? 15.727 4.944 -15.545 1.00 91.06 101 ASP A C 1
ATOM 825 O O . ASP A 1 101 ? 15.607 5.013 -14.323 1.00 91.06 101 ASP A O 1
ATOM 829 N N . GLN A 1 102 ? 14.788 5.444 -16.363 1.00 92.81 102 GLN A N 1
ATOM 830 C CA . GLN A 1 102 ? 13.553 6.054 -15.851 1.00 92.81 102 GLN A CA 1
ATOM 831 C C . GLN A 1 102 ? 12.663 5.033 -15.129 1.00 92.81 102 GLN A C 1
ATOM 833 O O . GLN A 1 102 ? 12.138 5.327 -14.062 1.00 92.81 102 GLN A O 1
ATOM 838 N N . LEU A 1 103 ? 12.496 3.832 -15.690 1.00 92.38 103 LEU A N 1
ATOM 839 C CA . LEU A 1 103 ? 11.668 2.787 -15.085 1.00 92.38 103 LEU A CA 1
ATOM 840 C C . LEU A 1 103 ? 12.328 2.202 -13.824 1.00 92.38 103 LEU A C 1
ATOM 842 O O . LEU A 1 103 ? 11.624 1.934 -12.856 1.00 92.38 103 LEU A O 1
ATOM 846 N N . ASP A 1 104 ? 13.660 2.071 -13.795 1.00 93.31 104 ASP A N 1
ATOM 847 C CA . ASP A 1 104 ? 14.418 1.735 -12.577 1.00 93.31 104 ASP A CA 1
ATOM 848 C C . ASP A 1 104 ? 14.184 2.794 -11.483 1.00 93.31 104 ASP A C 1
ATOM 850 O O . ASP A 1 104 ? 13.806 2.450 -10.361 1.00 93.31 104 ASP A O 1
ATOM 854 N N . THR A 1 105 ? 14.297 4.080 -11.835 1.00 95.94 105 THR A N 1
ATOM 855 C CA . THR A 1 105 ? 14.052 5.201 -10.913 1.00 95.94 105 THR A CA 1
ATOM 856 C C . THR A 1 105 ? 12.623 5.178 -10.363 1.00 95.94 105 THR A C 1
ATOM 858 O O . THR A 1 105 ? 12.440 5.202 -9.144 1.00 95.94 105 THR A O 1
ATOM 861 N N . ASP A 1 106 ? 11.619 5.062 -11.239 1.00 96.69 106 ASP A N 1
ATOM 862 C CA . ASP A 1 106 ? 10.200 5.018 -10.866 1.00 96.69 106 ASP A CA 1
ATOM 863 C C . ASP A 1 106 ? 9.904 3.839 -9.916 1.00 96.69 106 ASP A C 1
ATOM 865 O O . ASP A 1 106 ? 9.194 3.991 -8.919 1.00 96.69 106 ASP A O 1
ATOM 869 N N . LEU A 1 107 ? 10.467 2.657 -10.198 1.00 96.38 107 LEU A N 1
ATOM 870 C CA . LEU A 1 107 ? 10.301 1.456 -9.373 1.00 96.38 107 LEU A CA 1
ATOM 871 C C . LEU A 1 107 ? 10.917 1.629 -7.979 1.00 96.38 107 LEU A C 1
ATOM 873 O O . LEU A 1 107 ? 10.278 1.280 -6.984 1.00 96.38 107 LEU A O 1
ATOM 877 N N . ARG A 1 1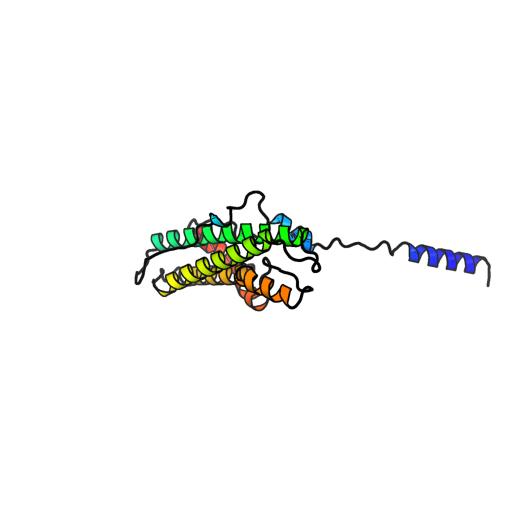08 ? 12.132 2.185 -7.886 1.00 97.06 108 ARG A N 1
ATOM 878 C CA . ARG A 1 108 ? 12.796 2.457 -6.598 1.00 97.06 108 ARG A CA 1
ATOM 879 C C . ARG A 1 108 ? 12.055 3.514 -5.786 1.00 97.06 108 ARG A C 1
ATOM 881 O O . ARG A 1 108 ? 11.911 3.368 -4.570 1.00 97.06 108 ARG A O 1
ATOM 888 N N . GLU A 1 109 ? 11.572 4.567 -6.439 1.00 98.12 109 GLU A N 1
ATOM 889 C CA . GLU A 1 109 ? 10.798 5.614 -5.774 1.00 98.12 109 GLU A CA 1
ATOM 890 C C . GLU A 1 109 ? 9.483 5.051 -5.222 1.00 98.12 109 GLU A C 1
ATOM 892 O O . GLU A 1 109 ? 9.179 5.239 -4.038 1.00 98.12 109 GLU A O 1
ATOM 897 N N . LEU A 1 110 ? 8.752 4.273 -6.028 1.00 98.44 110 LEU A N 1
ATOM 898 C CA . LEU A 1 110 ? 7.515 3.631 -5.593 1.00 98.44 110 LEU A CA 1
ATOM 899 C C . LEU A 1 110 ? 7.756 2.615 -4.465 1.00 98.44 110 LEU A C 1
ATOM 901 O O . LEU A 1 110 ? 6.963 2.568 -3.520 1.00 98.44 110 LEU A O 1
ATOM 905 N N . ALA A 1 111 ? 8.855 1.851 -4.501 1.00 98.31 111 ALA A N 1
ATOM 906 C CA . ALA A 1 111 ? 9.243 0.943 -3.417 1.00 98.31 111 ALA A CA 1
ATOM 907 C C . ALA A 1 111 ? 9.463 1.690 -2.091 1.00 98.31 111 ALA A C 1
ATOM 909 O O . ALA A 1 111 ? 8.948 1.287 -1.042 1.00 98.31 111 ALA A O 1
ATOM 910 N N . ASN A 1 112 ? 10.163 2.826 -2.141 1.00 98.19 112 ASN A N 1
ATOM 911 C CA . ASN A 1 112 ? 10.426 3.674 -0.979 1.00 98.19 112 ASN A CA 1
ATOM 912 C C . ASN A 1 112 ? 9.135 4.288 -0.409 1.00 98.19 112 ASN A C 1
ATOM 914 O O . ASN A 1 112 ? 8.893 4.227 0.798 1.00 98.19 112 ASN A O 1
ATOM 918 N N . ILE A 1 113 ? 8.285 4.847 -1.277 1.00 98.44 113 ILE A N 1
ATOM 919 C CA . ILE A 1 113 ? 6.971 5.407 -0.916 1.00 98.44 113 ILE A CA 1
ATOM 920 C C . ILE A 1 113 ? 6.102 4.341 -0.251 1.00 98.44 113 ILE A C 1
ATOM 922 O O . ILE A 1 113 ? 5.559 4.572 0.830 1.00 98.44 113 ILE A O 1
ATOM 926 N N . THR A 1 114 ? 6.027 3.158 -0.859 1.00 98.50 114 THR A N 1
ATOM 927 C CA . THR A 1 114 ? 5.258 2.021 -0.347 1.00 98.50 114 THR A CA 1
ATOM 928 C C . THR A 1 114 ? 5.731 1.612 1.043 1.00 98.50 114 THR A C 1
ATOM 930 O O . THR A 1 114 ? 4.926 1.511 1.971 1.00 98.50 114 THR A O 1
ATOM 933 N N . THR A 1 115 ? 7.042 1.423 1.200 1.00 98.38 115 THR A N 1
ATOM 934 C CA . THR A 1 115 ? 7.654 1.008 2.467 1.00 98.38 115 THR A CA 1
ATOM 935 C C . THR A 1 115 ? 7.399 2.038 3.562 1.00 98.38 115 THR A C 1
ATOM 937 O O . THR A 1 115 ? 6.929 1.688 4.644 1.00 98.38 115 THR A O 1
ATOM 940 N N . LYS A 1 116 ? 7.614 3.328 3.275 1.00 98.38 116 LYS A N 1
ATOM 941 C CA . LYS A 1 116 ? 7.358 4.413 4.233 1.00 98.38 116 LYS A CA 1
ATOM 942 C C . LYS A 1 116 ? 5.885 4.515 4.618 1.00 98.38 116 LYS A C 1
ATOM 944 O O . LYS A 1 116 ? 5.588 4.670 5.798 1.00 98.38 116 LYS A O 1
ATOM 949 N N . ASN A 1 117 ? 4.967 4.418 3.655 1.00 98.62 117 ASN A N 1
ATOM 950 C CA . ASN A 1 117 ? 3.529 4.449 3.928 1.00 98.62 117 ASN A CA 1
ATOM 951 C C . ASN A 1 117 ? 3.117 3.317 4.882 1.00 98.62 117 ASN A C 1
ATOM 953 O O . ASN A 1 117 ? 2.418 3.563 5.866 1.00 98.62 117 ASN A O 1
ATOM 957 N N . GLN A 1 118 ? 3.603 2.098 4.618 1.00 98.50 118 GLN A N 1
ATOM 958 C CA . GLN A 1 118 ? 3.339 0.928 5.452 1.00 98.50 118 GLN A CA 1
ATOM 959 C C . GLN A 1 118 ? 3.910 1.100 6.866 1.00 98.50 118 GLN A C 1
ATOM 961 O O . GLN A 1 118 ? 3.177 0.969 7.844 1.00 98.50 118 GLN A O 1
ATOM 966 N N . MET A 1 119 ? 5.188 1.473 6.978 1.00 98.38 119 MET A N 1
ATOM 967 C CA . MET A 1 119 ? 5.855 1.674 8.269 1.00 98.38 119 MET A CA 1
ATOM 968 C C . MET A 1 119 ? 5.201 2.778 9.103 1.00 98.38 119 MET A C 1
ATOM 970 O O . MET A 1 119 ? 5.033 2.619 10.310 1.00 98.38 119 MET A O 1
ATOM 974 N N . ASN A 1 120 ? 4.809 3.891 8.476 1.00 98.44 120 ASN A N 1
ATOM 975 C CA . ASN A 1 120 ? 4.157 4.991 9.182 1.00 98.44 120 ASN A CA 1
ATOM 976 C C . ASN A 1 120 ? 2.800 4.564 9.754 1.00 98.44 120 ASN A C 1
ATOM 978 O O . ASN A 1 120 ? 2.457 4.956 10.869 1.00 98.44 120 ASN A O 1
ATOM 982 N N . PHE A 1 121 ? 2.029 3.766 9.010 1.00 98.56 121 PHE A N 1
ATOM 983 C CA . PHE A 1 121 ? 0.738 3.277 9.485 1.00 98.56 121 PHE A CA 1
ATOM 984 C C . PHE A 1 121 ? 0.896 2.234 10.596 1.00 98.56 121 PHE A C 1
ATOM 986 O O . PHE A 1 121 ? 0.217 2.322 11.616 1.00 98.56 121 PHE A O 1
ATOM 993 N N . GLU A 1 122 ? 1.847 1.307 10.465 1.00 98.12 122 GLU A N 1
ATOM 994 C CA . GLU A 1 122 ? 2.167 0.339 11.521 1.00 98.12 122 GLU A CA 1
ATOM 995 C C . GLU A 1 122 ? 2.636 1.021 12.810 1.00 98.12 122 GLU A C 1
ATOM 997 O O . GLU A 1 122 ? 2.178 0.664 13.897 1.00 98.12 122 GLU A O 1
ATOM 1002 N N . ALA A 1 123 ? 3.494 2.039 12.697 1.00 98.06 123 ALA A N 1
ATOM 1003 C CA . ALA A 1 123 ? 3.916 2.846 13.837 1.00 98.06 123 ALA A CA 1
ATOM 1004 C C . ALA A 1 123 ? 2.725 3.563 14.486 1.00 98.06 123 ALA A C 1
ATOM 1006 O O . ALA A 1 123 ? 2.577 3.521 15.703 1.00 98.06 123 ALA A O 1
ATOM 1007 N N . PHE A 1 124 ? 1.827 4.147 13.689 1.00 97.94 124 PHE A N 1
ATOM 1008 C CA . PHE A 1 124 ? 0.608 4.776 14.197 1.00 97.94 124 PHE A CA 1
ATOM 1009 C C . PHE A 1 124 ? -0.297 3.797 14.958 1.00 97.94 124 PHE A C 1
ATOM 1011 O O . PHE A 1 124 ? -0.769 4.141 16.041 1.00 97.94 124 PHE A O 1
ATOM 1018 N N . LEU A 1 125 ? -0.514 2.587 14.428 1.00 97.19 125 LEU A N 1
ATOM 1019 C CA . LEU A 1 125 ? -1.319 1.553 15.091 1.00 97.19 125 LEU A CA 1
ATOM 1020 C C . LEU A 1 125 ? -0.664 1.022 16.371 1.00 97.19 125 LEU A C 1
ATOM 1022 O O . LEU A 1 125 ? -1.368 0.607 17.287 1.00 97.19 125 LEU A O 1
ATOM 1026 N N . LYS A 1 126 ? 0.671 1.010 16.429 1.00 97.12 126 LYS A N 1
ATOM 1027 C CA . LYS A 1 126 ? 1.429 0.614 17.620 1.00 97.12 126 LYS A CA 1
ATOM 1028 C C . LYS A 1 126 ? 1.387 1.691 18.705 1.00 97.12 126 LYS A C 1
ATOM 1030 O O . LYS A 1 126 ? 1.246 1.361 19.880 1.00 97.12 126 LYS A O 1
ATOM 1035 N N . ASP A 1 127 ? 1.537 2.950 18.308 1.00 97.50 127 ASP A N 1
ATOM 1036 C CA . ASP A 1 127 ? 1.679 4.078 19.228 1.00 97.50 127 ASP A CA 1
ATOM 1037 C C . ASP A 1 127 ? 0.325 4.587 19.750 1.00 97.50 127 ASP A C 1
ATOM 1039 O O . ASP A 1 127 ? 0.303 5.347 20.713 1.00 97.50 127 ASP A O 1
ATOM 1043 N N . ASN A 1 128 ? -0.803 4.189 19.151 1.00 97.50 128 ASN A N 1
ATOM 1044 C CA . ASN A 1 128 ? -2.139 4.665 19.517 1.00 97.50 128 ASN A CA 1
ATOM 1045 C C . ASN A 1 128 ? -3.118 3.509 19.743 1.00 97.50 128 ASN A C 1
ATOM 1047 O O . ASN A 1 128 ? -2.975 2.416 19.197 1.00 97.50 128 ASN A O 1
ATOM 1051 N N . LYS A 1 129 ? -4.170 3.763 20.520 1.00 97.44 129 LYS A N 1
ATOM 1052 C CA . LYS A 1 129 ? -5.223 2.787 20.793 1.00 97.44 129 LYS A CA 1
ATOM 1053 C C . LYS A 1 129 ? -6.447 3.096 19.940 1.00 97.44 129 LYS A C 1
ATOM 1055 O O . LYS A 1 129 ? -7.186 4.041 20.199 1.00 97.44 129 LYS A O 1
ATOM 1060 N N . VAL A 1 130 ? -6.667 2.269 18.924 1.00 96.62 130 VAL A N 1
ATOM 1061 C CA . VAL A 1 130 ? -7.894 2.292 18.115 1.00 96.62 130 VAL A CA 1
ATOM 1062 C C . VAL A 1 130 ? -9.095 1.750 18.912 1.00 96.62 130 VAL A C 1
ATOM 1064 O O . VAL A 1 130 ? -8.904 0.912 19.803 1.00 96.62 130 VAL A O 1
ATOM 1067 N N . PRO A 1 131 ? -10.336 2.160 18.585 1.00 97.19 131 PRO A N 1
ATOM 1068 C CA . PRO A 1 131 ? -11.546 1.595 19.173 1.00 97.19 131 PRO A CA 1
ATOM 1069 C C . PRO A 1 131 ? -11.555 0.062 19.105 1.00 97.19 131 PRO A C 1
ATOM 1071 O O . PRO A 1 131 ? -11.311 -0.537 18.053 1.00 97.19 131 PRO A O 1
ATOM 1074 N N . SER A 1 132 ? -11.844 -0.594 20.231 1.00 96.19 132 SER A N 1
ATOM 1075 C CA . SER A 1 132 ? -11.762 -2.059 20.354 1.00 96.19 132 SER A CA 1
ATOM 1076 C C . SER A 1 132 ? -12.683 -2.791 19.375 1.00 96.19 132 SER A C 1
ATOM 1078 O O . SER A 1 132 ? -12.314 -3.836 18.847 1.00 96.19 132 SER A O 1
ATOM 1080 N N . ASN A 1 133 ? -13.842 -2.203 19.074 1.00 95.69 133 ASN 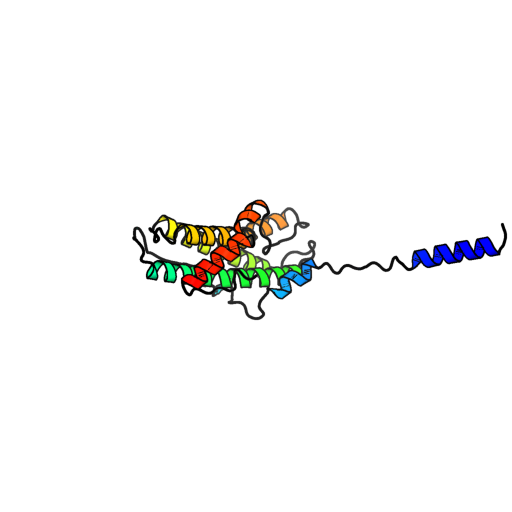A N 1
ATOM 1081 C CA . ASN A 1 133 ? -14.817 -2.684 18.096 1.00 95.69 133 ASN A CA 1
ATOM 1082 C C . ASN A 1 133 ? -14.371 -2.533 16.625 1.00 95.69 133 ASN A C 1
ATOM 1084 O O . ASN A 1 133 ? -15.086 -3.007 15.746 1.00 95.69 133 ASN A O 1
ATOM 1088 N N . GLN A 1 134 ? -13.240 -1.872 16.350 1.00 97.12 134 GLN A N 1
ATOM 1089 C CA . GLN A 1 134 ? -12.679 -1.678 15.001 1.00 97.12 134 GLN A CA 1
ATOM 1090 C C . GLN A 1 134 ? -11.286 -2.303 14.835 1.00 97.12 134 GLN A C 1
ATOM 1092 O O . GLN A 1 134 ? -10.809 -2.458 13.711 1.00 97.12 134 GLN A O 1
ATOM 1097 N N . LYS A 1 135 ? -10.626 -2.679 15.939 1.00 96.81 135 LYS A N 1
ATOM 1098 C CA . LYS A 1 135 ? -9.233 -3.146 15.953 1.00 96.81 135 LYS A CA 1
ATOM 1099 C C . LYS A 1 135 ? -8.969 -4.296 14.977 1.00 96.81 135 LYS A C 1
ATOM 1101 O O . LYS A 1 135 ? -8.043 -4.206 14.177 1.00 96.81 135 LYS A O 1
ATOM 1106 N N . GLU A 1 136 ? -9.794 -5.344 15.000 1.00 98.00 136 GLU A N 1
ATOM 1107 C CA . GLU A 1 136 ? -9.604 -6.514 14.126 1.00 98.00 136 GLU A CA 1
ATOM 1108 C C . GLU A 1 136 ? -9.728 -6.146 12.637 1.00 98.00 136 GLU A C 1
ATOM 1110 O O . GLU A 1 136 ? -8.974 -6.638 11.796 1.00 98.00 136 GLU A O 1
ATOM 1115 N N . ASP A 1 137 ? -10.672 -5.266 12.295 1.00 98.31 137 ASP A N 1
ATOM 1116 C CA . ASP A 1 137 ? -10.883 -4.831 10.916 1.00 98.31 137 ASP A CA 1
ATOM 1117 C C . ASP A 1 137 ? -9.721 -3.964 10.412 1.00 98.31 137 ASP A C 1
ATOM 1119 O O . ASP A 1 137 ? -9.266 -4.145 9.281 1.00 98.31 137 ASP A O 1
ATOM 1123 N N . ILE A 1 138 ? -9.191 -3.076 11.257 1.00 98.12 138 ILE A N 1
ATOM 1124 C CA . ILE A 1 138 ? -8.035 -2.229 10.933 1.00 98.12 138 ILE A CA 1
ATOM 1125 C C . ILE A 1 138 ? -6.766 -3.071 10.767 1.00 98.12 138 ILE A C 1
ATOM 1127 O O . ILE A 1 138 ? -6.033 -2.893 9.794 1.00 98.12 138 ILE A O 1
ATOM 1131 N N . GLU A 1 139 ? -6.528 -4.038 11.657 1.00 98.25 139 GLU A N 1
ATOM 1132 C CA . GLU A 1 139 ? -5.410 -4.979 11.521 1.00 98.25 139 GLU A CA 1
ATOM 1133 C C . GLU A 1 139 ? -5.519 -5.806 10.235 1.00 98.25 139 GLU A C 1
ATOM 1135 O O . GLU A 1 139 ? -4.514 -6.053 9.564 1.00 98.25 139 GLU A O 1
ATOM 1140 N N . ARG A 1 140 ? -6.738 -6.205 9.851 1.00 98.38 140 ARG A N 1
ATOM 1141 C CA . ARG A 1 140 ? -6.984 -6.908 8.587 1.00 98.38 140 ARG A CA 1
ATOM 1142 C C . ARG A 1 140 ? -6.661 -6.038 7.377 1.00 98.38 140 ARG A C 1
ATOM 1144 O O . ARG A 1 140 ? -6.058 -6.539 6.433 1.00 98.38 140 ARG A O 1
ATOM 1151 N N . ILE A 1 141 ? -7.029 -4.758 7.406 1.00 98.50 141 ILE A N 1
ATOM 1152 C CA . ILE A 1 141 ? -6.680 -3.799 6.348 1.00 98.50 141 ILE A CA 1
ATOM 1153 C C . ILE A 1 141 ? -5.160 -3.635 6.252 1.00 98.50 141 ILE A C 1
ATOM 1155 O O . ILE A 1 141 ? -4.613 -3.706 5.153 1.00 98.50 141 ILE A O 1
ATOM 1159 N N . ASN A 1 142 ? -4.478 -3.481 7.389 1.00 98.44 142 ASN A N 1
ATOM 1160 C CA . ASN A 1 142 ? -3.022 -3.357 7.429 1.00 98.44 142 ASN A CA 1
ATOM 1161 C C . ASN A 1 142 ? -2.326 -4.582 6.810 1.00 98.44 142 ASN A C 1
ATOM 1163 O O . ASN A 1 142 ? -1.461 -4.445 5.948 1.00 98.44 142 ASN A O 1
ATOM 1167 N N . LYS A 1 143 ? -2.750 -5.793 7.200 1.00 98.25 143 LYS A N 1
ATOM 1168 C CA . LYS A 1 143 ? -2.221 -7.048 6.641 1.00 98.25 143 LYS A CA 1
ATOM 1169 C C . LYS A 1 143 ? -2.488 -7.169 5.144 1.00 98.25 143 LYS A C 1
ATOM 1171 O O . LYS A 1 143 ? -1.590 -7.552 4.401 1.00 98.25 143 LYS A O 1
ATOM 1176 N N . TYR A 1 144 ? -3.693 -6.807 4.702 1.00 98.38 144 TYR A N 1
ATOM 1177 C CA . TYR A 1 144 ? -4.063 -6.836 3.289 1.00 98.38 144 TYR A CA 1
ATOM 1178 C C . TYR A 1 144 ? -3.129 -5.969 2.440 1.00 98.38 144 TYR A C 1
ATOM 1180 O O . TYR A 1 144 ? -2.562 -6.460 1.469 1.00 98.38 144 TYR A O 1
ATOM 1188 N N . PHE A 1 145 ? -2.923 -4.702 2.810 1.00 98.25 145 PHE A N 1
ATOM 1189 C CA . PHE A 1 145 ? -2.065 -3.809 2.027 1.00 98.25 145 PHE A CA 1
ATOM 1190 C C . PHE A 1 145 ? -0.580 -4.153 2.146 1.00 98.25 145 PHE A C 1
ATOM 1192 O O . PHE A 1 145 ? 0.125 -4.080 1.141 1.00 98.25 145 PHE A O 1
ATOM 1199 N N . SER A 1 146 ? -0.119 -4.627 3.308 1.00 97.81 146 SER A N 1
ATOM 1200 C CA . SER A 1 146 ? 1.234 -5.180 3.460 1.00 97.81 146 SER A CA 1
ATOM 1201 C C . SER A 1 146 ? 1.483 -6.341 2.483 1.00 97.81 146 SER A C 1
ATOM 1203 O O . SER A 1 146 ? 2.501 -6.374 1.790 1.00 97.81 146 SER A O 1
ATOM 1205 N N . ALA A 1 147 ? 0.511 -7.249 2.351 1.00 97.44 147 ALA A N 1
ATOM 1206 C CA . ALA A 1 147 ? 0.564 -8.371 1.420 1.00 97.44 147 ALA A CA 1
ATOM 1207 C C . ALA A 1 147 ? 0.491 -7.937 -0.052 1.00 97.44 147 ALA A C 1
ATOM 1209 O O . ALA A 1 147 ? 1.336 -8.333 -0.858 1.00 97.44 147 ALA A O 1
ATOM 1210 N N . VAL A 1 148 ? -0.500 -7.116 -0.416 1.00 96.19 148 VAL A N 1
ATOM 1211 C CA . VAL A 1 148 ? -0.703 -6.665 -1.804 1.00 96.19 148 VAL A CA 1
ATOM 1212 C C . VAL A 1 148 ? 0.480 -5.841 -2.300 1.00 96.19 148 VAL A C 1
ATOM 1214 O O . VAL A 1 148 ? 0.862 -5.959 -3.464 1.00 96.19 148 VAL A O 1
ATOM 1217 N N . ASN A 1 149 ? 1.094 -5.041 -1.435 1.00 97.56 149 ASN A N 1
ATOM 1218 C CA . ASN A 1 149 ? 2.216 -4.193 -1.814 1.00 97.56 149 ASN A CA 1
ATOM 1219 C C . ASN A 1 149 ? 3.586 -4.851 -1.596 1.00 97.56 149 ASN A C 1
ATOM 1221 O O . ASN A 1 149 ? 4.614 -4.217 -1.830 1.00 97.56 149 ASN A O 1
ATOM 1225 N N . TYR A 1 150 ? 3.630 -6.121 -1.183 1.00 97.25 150 TYR A N 1
ATOM 1226 C CA . TYR A 1 150 ? 4.873 -6.791 -0.805 1.00 97.25 150 TYR A CA 1
ATOM 1227 C C . TYR A 1 150 ? 5.950 -6.730 -1.894 1.00 97.25 150 TYR A C 1
ATOM 1229 O O . TYR A 1 150 ? 7.110 -6.432 -1.597 1.00 97.25 150 TYR A O 1
ATOM 1237 N N . LYS A 1 151 ? 5.576 -7.037 -3.146 1.00 95.81 151 LYS A N 1
ATOM 1238 C CA . LYS A 1 151 ? 6.526 -7.096 -4.263 1.00 95.81 151 LYS A CA 1
ATOM 1239 C C . LYS A 1 151 ? 6.989 -5.708 -4.697 1.00 95.81 151 LYS A C 1
ATOM 1241 O O . LYS A 1 151 ? 8.186 -5.518 -4.890 1.00 95.81 151 LYS A O 1
ATOM 1246 N N . VAL A 1 152 ? 6.079 -4.733 -4.797 1.00 96.62 152 VAL A N 1
ATOM 1247 C CA . VAL A 1 152 ? 6.450 -3.353 -5.153 1.00 96.62 152 VAL A CA 1
ATOM 1248 C C . VAL A 1 152 ? 7.331 -2.706 -4.082 1.00 96.62 152 VAL A C 1
ATOM 1250 O O . VAL A 1 152 ? 8.292 -2.032 -4.426 1.00 96.62 152 VAL A O 1
ATOM 1253 N N . ALA A 1 153 ? 7.106 -3.004 -2.797 1.00 96.69 153 ALA A N 1
ATOM 1254 C CA . ALA A 1 153 ? 7.975 -2.563 -1.701 1.00 96.69 153 ALA A CA 1
ATOM 1255 C C . ALA A 1 153 ? 9.417 -3.104 -1.794 1.00 96.69 153 ALA A C 1
ATOM 1257 O O . ALA A 1 153 ? 10.296 -2.584 -1.119 1.00 96.69 153 ALA A O 1
ATOM 1258 N N . ARG A 1 154 ? 9.651 -4.140 -2.611 1.00 95.75 154 ARG A N 1
ATOM 1259 C CA . ARG A 1 154 ? 10.955 -4.783 -2.847 1.00 95.75 154 ARG A CA 1
ATOM 1260 C C . ARG A 1 154 ? 11.419 -4.649 -4.293 1.00 95.75 154 ARG A C 1
ATOM 1262 O O . ARG A 1 154 ? 12.227 -5.448 -4.762 1.00 95.75 154 ARG A O 1
ATOM 1269 N N . ALA A 1 155 ? 10.863 -3.703 -5.049 1.00 93.38 155 ALA A N 1
ATOM 1270 C CA . ALA A 1 155 ? 11.252 -3.528 -6.444 1.00 93.38 155 ALA A CA 1
ATOM 1271 C C . ALA A 1 155 ? 12.737 -3.144 -6.579 1.00 93.38 155 ALA A C 1
ATOM 1273 O O . ALA A 1 155 ? 13.385 -3.557 -7.533 1.00 93.38 155 ALA A O 1
ATOM 1274 N N . ASP A 1 156 ? 13.296 -2.434 -5.597 1.00 91.62 156 ASP A N 1
ATOM 1275 C CA . ASP A 1 156 ? 14.726 -2.131 -5.493 1.00 91.62 156 ASP A CA 1
ATOM 1276 C C . ASP A 1 156 ? 15.598 -3.395 -5.403 1.00 91.62 156 ASP A C 1
ATOM 1278 O O . ASP A 1 156 ? 16.574 -3.514 -6.144 1.00 91.62 156 ASP A O 1
ATOM 1282 N N . GLN A 1 157 ? 15.205 -4.355 -4.562 1.00 91.31 157 GLN A N 1
ATOM 1283 C CA . GLN A 1 157 ? 15.861 -5.656 -4.418 1.00 91.31 157 GLN A CA 1
ATOM 1284 C C . GLN A 1 157 ? 15.731 -6.472 -5.706 1.00 91.31 157 GLN A C 1
ATOM 1286 O O . GLN A 1 157 ? 16.710 -7.038 -6.182 1.00 91.31 157 GLN A O 1
ATOM 1291 N N . GLN A 1 158 ? 14.542 -6.485 -6.319 1.00 91.12 158 GLN A N 1
ATOM 1292 C CA . GLN A 1 158 ? 14.330 -7.162 -7.603 1.00 91.12 158 GLN A CA 1
ATOM 1293 C C . GLN A 1 158 ? 15.231 -6.584 -8.709 1.00 91.12 158 GLN A C 1
ATOM 1295 O O . GLN A 1 158 ? 15.805 -7.345 -9.487 1.00 91.12 158 GLN A O 1
ATOM 1300 N N . LEU A 1 159 ? 15.390 -5.256 -8.767 1.00 89.12 159 LEU A N 1
ATOM 1301 C CA . LEU A 1 159 ? 16.277 -4.575 -9.720 1.00 89.12 159 LEU A CA 1
ATOM 1302 C C . LEU A 1 159 ? 17.753 -4.906 -9.477 1.00 89.12 159 LEU A C 1
ATOM 1304 O O . LEU A 1 159 ? 18.503 -5.116 -10.428 1.00 89.12 159 LEU A O 1
ATOM 1308 N N . GLU A 1 160 ? 18.177 -4.970 -8.216 1.00 87.56 160 GLU A N 1
ATOM 1309 C CA . GLU A 1 160 ? 19.531 -5.396 -7.857 1.00 87.56 160 GLU A CA 1
ATOM 1310 C C . GLU A 1 160 ? 19.783 -6.854 -8.277 1.00 87.56 160 GLU A C 1
ATOM 1312 O O . GLU A 1 160 ? 20.789 -7.147 -8.925 1.00 87.56 160 GLU A O 1
ATOM 1317 N N . GLU A 1 161 ? 18.832 -7.756 -8.026 1.00 86.62 161 GLU A N 1
ATOM 1318 C CA . GLU A 1 161 ? 18.920 -9.160 -8.438 1.00 86.62 161 GLU A CA 1
ATOM 1319 C C . GLU A 1 161 ? 19.036 -9.348 -9.958 1.00 86.62 161 GLU A C 1
ATOM 1321 O O . GLU A 1 161 ? 19.723 -10.275 -10.400 1.00 86.62 161 GLU A O 1
ATOM 1326 N N . LEU A 1 162 ? 18.420 -8.476 -10.768 1.00 82.88 162 LEU A N 1
ATOM 1327 C CA . LEU A 1 162 ? 18.573 -8.513 -12.229 1.00 82.88 162 LEU A CA 1
ATOM 1328 C C . LEU A 1 162 ? 20.027 -8.335 -12.672 1.00 82.88 162 LEU A C 1
ATOM 1330 O O . LEU A 1 162 ? 20.435 -8.933 -13.668 1.00 82.88 162 LEU A O 1
ATOM 1334 N N . SER A 1 163 ? 20.812 -7.532 -11.947 1.00 77.88 163 SER A N 1
ATOM 1335 C CA . SER A 1 163 ? 22.222 -7.306 -12.286 1.00 77.88 163 SER A CA 1
ATOM 1336 C C . SER A 1 163 ? 23.060 -8.585 -12.160 1.00 77.88 163 SER A C 1
ATOM 1338 O O . SER A 1 163 ? 24.004 -8.786 -12.922 1.00 77.88 163 SER A O 1
ATOM 1340 N N . TYR A 1 164 ? 22.662 -9.486 -11.255 1.00 82.31 164 TYR A N 1
ATOM 1341 C CA . TYR A 1 164 ? 23.310 -10.778 -11.019 1.00 82.31 164 TYR A CA 1
ATOM 1342 C C . TYR A 1 164 ? 22.679 -11.924 -11.815 1.00 82.31 164 TYR A C 1
ATOM 1344 O O . TYR A 1 164 ? 23.296 -12.970 -12.011 1.00 82.31 164 TYR A O 1
ATOM 1352 N N . SER A 1 165 ? 21.423 -11.781 -12.236 1.00 81.81 165 SER A N 1
ATOM 1353 C CA . SER A 1 165 ? 20.666 -12.815 -12.946 1.00 81.81 165 SER A CA 1
ATOM 1354 C C . SER A 1 165 ? 19.739 -12.181 -13.986 1.00 81.81 165 SER A C 1
ATOM 1356 O O . SER A 1 165 ? 18.536 -12.073 -13.743 1.00 81.81 165 SER A O 1
ATOM 1358 N N . PRO A 1 166 ? 20.266 -11.816 -15.172 1.00 74.12 166 PRO A N 1
ATOM 1359 C CA . PRO A 1 166 ? 19.518 -11.068 -16.186 1.00 74.12 166 PRO A CA 1
ATOM 1360 C C . PRO A 1 166 ? 18.262 -11.765 -16.717 1.00 74.12 166 PRO A C 1
ATOM 1362 O O . PRO A 1 166 ? 17.427 -11.103 -17.311 1.00 74.12 166 PRO A O 1
ATOM 1365 N N . GLN A 1 167 ? 18.133 -13.081 -16.510 1.00 72.69 167 GLN A N 1
ATOM 1366 C CA . GLN A 1 167 ? 16.971 -13.880 -16.921 1.00 72.69 167 GLN A CA 1
ATOM 1367 C C . GLN A 1 167 ? 15.778 -13.776 -15.955 1.00 72.69 167 GLN A C 1
ATOM 1369 O O . GLN A 1 167 ? 14.704 -14.301 -16.251 1.00 72.69 167 GLN A O 1
ATOM 1374 N N . LYS A 1 168 ? 15.952 -13.172 -14.770 1.00 79.00 168 LYS A N 1
ATOM 1375 C CA . LYS A 1 168 ? 14.844 -12.953 -13.833 1.00 79.00 168 LYS A CA 1
ATOM 1376 C C . LYS A 1 168 ? 13.890 -11.898 -14.393 1.00 79.00 168 LYS A C 1
ATOM 1378 O O . LYS A 1 168 ? 14.300 -10.989 -15.093 1.00 79.00 168 LYS A O 1
ATOM 1383 N N . THR A 1 169 ? 12.613 -11.991 -14.046 1.00 79.69 169 THR A N 1
ATOM 1384 C CA . THR A 1 169 ? 11.608 -10.982 -14.405 1.00 79.69 169 THR A CA 1
ATOM 1385 C C . THR A 1 169 ? 11.194 -10.186 -13.185 1.00 79.69 169 THR A C 1
ATOM 1387 O O . THR A 1 169 ? 10.961 -10.771 -12.126 1.00 79.69 169 THR A O 1
ATOM 1390 N N . ILE A 1 170 ? 11.023 -8.875 -13.344 1.00 87.62 170 ILE A N 1
ATOM 1391 C CA . ILE A 1 170 ? 10.409 -8.049 -12.304 1.00 87.62 170 ILE A CA 1
ATOM 1392 C C . ILE A 1 170 ? 8.902 -8.242 -12.361 1.00 87.62 170 ILE A C 1
ATOM 1394 O O . ILE A 1 170 ? 8.277 -8.097 -13.412 1.00 87.62 170 ILE A O 1
ATOM 1398 N N . ASN A 1 171 ? 8.316 -8.524 -11.205 1.00 90.50 171 ASN A N 1
ATOM 1399 C CA . ASN A 1 171 ? 6.878 -8.475 -11.033 1.00 90.50 171 ASN A CA 1
ATOM 1400 C C . ASN A 1 171 ? 6.586 -7.673 -9.770 1.00 90.50 171 ASN A C 1
ATOM 1402 O O . ASN A 1 171 ? 7.020 -8.034 -8.676 1.00 90.50 171 ASN A O 1
ATOM 1406 N N . VAL A 1 172 ? 5.846 -6.583 -9.923 1.00 92.75 172 VAL A N 1
ATOM 1407 C CA . VAL A 1 172 ? 5.428 -5.741 -8.801 1.00 92.75 172 VAL A CA 1
ATOM 1408 C C . VAL A 1 172 ? 3.971 -5.960 -8.419 1.00 92.75 172 VAL A C 1
ATOM 1410 O O . VAL A 1 172 ? 3.574 -5.476 -7.363 1.00 92.75 172 VAL A O 1
ATOM 1413 N N . VAL A 1 173 ? 3.198 -6.691 -9.234 1.00 92.31 173 VAL A N 1
ATOM 1414 C CA . VAL A 1 173 ? 1.736 -6.843 -9.137 1.00 92.31 173 VAL A CA 1
ATOM 1415 C C . VAL A 1 173 ? 1.243 -8.005 -8.285 1.00 92.31 173 VAL A C 1
ATOM 1417 O O . VAL A 1 173 ? 0.292 -7.842 -7.514 1.00 92.31 173 VAL A O 1
ATOM 1420 N N . ASP A 1 174 ? 1.895 -9.154 -8.399 1.00 90.81 174 ASP A N 1
ATOM 1421 C CA . ASP A 1 174 ? 1.481 -10.391 -7.748 1.00 90.81 174 ASP A CA 1
ATOM 1422 C C . ASP A 1 174 ? 1.633 -10.329 -6.229 1.00 90.81 174 ASP A C 1
ATOM 1424 O O . ASP A 1 174 ? 2.531 -9.685 -5.679 1.00 90.81 174 ASP A O 1
ATOM 1428 N N . VAL A 1 175 ? 0.833 -11.152 -5.559 1.00 91.81 175 VAL A N 1
ATOM 1429 C CA . VAL A 1 175 ? 0.963 -11.417 -4.129 1.00 91.81 175 VAL A CA 1
ATOM 1430 C C . VAL A 1 175 ? 1.709 -12.737 -3.920 1.00 91.81 175 VAL A C 1
ATOM 1432 O O . VAL A 1 175 ? 1.334 -13.742 -4.529 1.00 91.81 175 VAL A O 1
ATOM 1435 N N . PRO A 1 176 ? 2.753 -12.785 -3.072 1.00 92.31 176 PRO A N 1
ATOM 1436 C CA . PRO A 1 176 ? 3.426 -14.041 -2.760 1.00 92.31 176 PRO A CA 1
ATOM 1437 C C . PRO A 1 176 ? 2.472 -15.062 -2.121 1.00 92.31 176 PRO A C 1
ATOM 1439 O O . PRO A 1 176 ? 1.611 -14.706 -1.317 1.00 92.31 176 PRO A O 1
ATOM 1442 N N . THR A 1 177 ? 2.653 -16.350 -2.425 1.00 92.19 177 THR A N 1
ATOM 1443 C CA . THR A 1 177 ? 1.752 -17.430 -1.978 1.00 92.19 177 THR A CA 1
ATOM 1444 C C . THR A 1 177 ? 1.589 -17.496 -0.458 1.00 92.19 177 THR A C 1
ATOM 1446 O O . THR A 1 177 ? 0.499 -17.787 0.032 1.00 92.19 177 THR A O 1
ATOM 1449 N N . ASN A 1 178 ? 2.637 -17.169 0.306 1.00 93.62 178 ASN A N 1
ATOM 1450 C CA . ASN A 1 178 ? 2.586 -17.128 1.770 1.00 93.62 178 ASN A CA 1
ATOM 1451 C C . ASN A 1 178 ? 1.657 -16.031 2.327 1.00 93.62 178 ASN A C 1
ATOM 1453 O O . ASN A 1 178 ? 1.304 -16.098 3.499 1.00 93.62 178 ASN A O 1
ATOM 1457 N N . TYR A 1 179 ? 1.215 -15.079 1.499 1.00 94.06 179 TYR A N 1
ATOM 1458 C CA . TYR A 1 179 ? 0.232 -14.048 1.848 1.00 94.06 179 TYR A CA 1
ATOM 1459 C C . TYR A 1 179 ? -1.157 -14.276 1.224 1.00 94.06 179 TYR A C 1
ATOM 1461 O O . TYR A 1 179 ? -2.064 -13.463 1.405 1.00 94.06 179 TYR A O 1
ATOM 1469 N N . ALA A 1 180 ? -1.388 -15.390 0.516 1.00 91.44 180 ALA A N 1
ATOM 1470 C CA . ALA A 1 180 ? -2.681 -15.667 -0.125 1.00 91.44 180 ALA A CA 1
ATOM 1471 C C . ALA A 1 180 ? -3.862 -15.684 0.875 1.00 91.44 180 ALA A C 1
ATOM 1473 O O . ALA A 1 180 ? -4.998 -15.335 0.539 1.00 91.44 180 ALA A O 1
ATOM 1474 N N . GLY A 1 181 ? -3.594 -16.053 2.133 1.00 94.25 181 GLY A N 1
ATOM 1475 C CA . GLY A 1 181 ? -4.566 -16.018 3.230 1.00 94.25 181 GLY A CA 1
ATOM 1476 C C . GLY A 1 181 ? -5.052 -14.610 3.605 1.00 94.25 181 GLY A C 1
ATOM 1477 O O . GLY A 1 181 ? -6.189 -14.468 4.071 1.00 94.25 181 GLY A O 1
ATOM 1478 N N . ASP A 1 182 ? -4.234 -13.588 3.351 1.00 95.25 182 ASP A N 1
ATOM 1479 C CA . ASP A 1 182 ? -4.504 -12.194 3.716 1.00 95.25 182 ASP A CA 1
ATOM 1480 C C . ASP A 1 182 ? -5.254 -11.431 2.618 1.00 95.25 182 ASP A C 1
ATOM 1482 O O . ASP A 1 182 ? -5.992 -10.495 2.919 1.00 95.25 182 ASP A O 1
ATOM 1486 N N . VAL A 1 183 ? -5.132 -11.861 1.356 1.00 94.94 183 VAL A N 1
ATOM 1487 C CA . VAL A 1 183 ? -5.675 -11.133 0.190 1.00 94.94 183 VAL A CA 1
ATOM 1488 C C . VAL A 1 183 ? -6.868 -11.806 -0.491 1.00 94.94 183 VAL A C 1
ATOM 1490 O O . VAL A 1 183 ? -7.418 -11.273 -1.453 1.00 94.94 183 VAL A O 1
ATOM 1493 N N . ASN A 1 184 ? -7.298 -12.976 -0.012 1.00 94.38 184 ASN A N 1
ATOM 1494 C CA . ASN A 1 184 ? -8.400 -13.717 -0.629 1.00 94.38 184 ASN A CA 1
ATOM 1495 C C . ASN A 1 184 ? -9.754 -12.978 -0.566 1.00 94.38 184 ASN A C 1
ATOM 1497 O O . ASN A 1 184 ? -9.979 -12.061 0.228 1.00 94.38 184 ASN A O 1
ATOM 1501 N N . LEU A 1 185 ? -10.716 -13.460 -1.363 1.00 95.50 185 LEU A N 1
ATOM 1502 C CA . LEU A 1 185 ? -12.064 -12.887 -1.466 1.00 95.50 185 LEU A CA 1
ATOM 1503 C C . LEU A 1 185 ? -12.800 -12.787 -0.121 1.00 95.50 185 LEU A C 1
ATOM 1505 O O . LEU A 1 185 ? -13.632 -11.897 0.057 1.00 95.50 185 LEU A O 1
ATOM 1509 N N . LYS A 1 186 ? -12.520 -13.682 0.837 1.00 96.69 186 LYS A N 1
ATOM 1510 C CA . LYS A 1 186 ? -13.127 -13.621 2.174 1.00 96.69 186 LYS A CA 1
ATOM 1511 C C . LYS A 1 186 ? -12.608 -12.405 2.940 1.00 96.69 186 LYS A C 1
ATOM 1513 O O . LYS A 1 186 ? -13.423 -11.682 3.511 1.00 96.69 186 LYS A O 1
ATOM 1518 N N . GLN A 1 187 ? -11.297 -12.153 2.926 1.00 97.38 187 GLN A N 1
ATOM 1519 C CA . GLN A 1 187 ? -10.725 -10.961 3.561 1.00 97.38 187 GLN A CA 1
ATOM 1520 C C . GLN A 1 187 ? -11.190 -9.682 2.863 1.00 97.38 187 GLN A C 1
ATOM 1522 O O . GLN A 1 187 ? -11.677 -8.776 3.539 1.00 97.38 187 GLN A O 1
ATOM 1527 N N . GLN A 1 188 ? -11.174 -9.647 1.526 1.00 97.19 188 GLN A N 1
ATOM 1528 C CA . GLN A 1 188 ? -11.671 -8.500 0.758 1.00 97.19 188 GLN A CA 1
ATOM 1529 C C . GLN A 1 188 ? -13.128 -8.161 1.097 1.00 97.19 188 GLN A C 1
ATOM 1531 O O . GLN A 1 188 ? -13.448 -7.000 1.337 1.00 97.19 188 GLN A O 1
ATOM 1536 N N . LYS A 1 189 ? -14.023 -9.160 1.179 1.00 97.75 189 LYS A N 1
ATOM 1537 C CA . LYS A 1 189 ? -15.433 -8.944 1.556 1.00 97.75 189 LYS A CA 1
ATOM 1538 C C . LYS A 1 189 ? -15.573 -8.346 2.953 1.00 97.75 189 LYS A C 1
ATOM 1540 O O . LYS A 1 189 ? -16.368 -7.426 3.135 1.00 97.75 189 LYS A O 1
ATOM 1545 N N . LYS A 1 190 ? -14.802 -8.843 3.926 1.00 98.25 190 LYS A N 1
ATOM 1546 C CA . LYS A 1 190 ? -14.804 -8.299 5.291 1.00 98.25 190 LYS A CA 1
ATOM 1547 C C . LYS A 1 190 ? -14.326 -6.849 5.314 1.00 98.25 190 LYS A C 1
ATOM 1549 O O . LYS A 1 190 ? -14.984 -6.010 5.919 1.00 98.25 190 LYS A O 1
ATOM 1554 N N . ILE A 1 191 ? -13.235 -6.549 4.607 1.00 98.44 191 ILE A N 1
ATOM 1555 C CA . ILE A 1 191 ? -12.722 -5.181 4.504 1.00 98.44 191 ILE A CA 1
ATOM 1556 C C . ILE A 1 191 ? -13.767 -4.272 3.846 1.00 98.44 191 ILE A C 1
ATOM 1558 O O . ILE A 1 191 ? -14.129 -3.252 4.422 1.00 98.44 191 ILE A O 1
ATOM 1562 N N . LYS A 1 192 ? -14.332 -4.657 2.695 1.00 98.06 192 LYS A N 1
ATOM 1563 C CA . LYS A 1 192 ? -15.363 -3.866 1.996 1.00 98.06 192 LYS A CA 1
ATOM 1564 C C . LYS A 1 192 ? -16.591 -3.608 2.876 1.00 98.06 192 LYS A C 1
ATOM 1566 O O . LYS A 1 192 ? -17.123 -2.500 2.870 1.00 98.06 192 LYS A O 1
ATOM 1571 N N . ALA A 1 193 ? -17.023 -4.596 3.663 1.00 98.19 193 ALA A N 1
ATOM 1572 C CA . ALA A 1 193 ? -18.124 -4.428 4.611 1.00 98.19 193 ALA A CA 1
ATOM 1573 C C . ALA A 1 193 ? -17.796 -3.399 5.707 1.00 98.19 193 ALA A C 1
ATOM 1575 O O . ALA A 1 193 ? -18.615 -2.519 5.982 1.00 98.19 193 ALA A O 1
ATOM 1576 N N . PHE A 1 194 ? -16.592 -3.469 6.283 1.00 98.25 194 PHE A N 1
ATOM 1577 C CA . PHE A 1 194 ? -16.113 -2.494 7.261 1.00 98.25 194 PHE A CA 1
ATOM 1578 C C . PHE A 1 194 ? -16.034 -1.082 6.663 1.00 98.25 194 PHE A C 1
ATOM 1580 O O . PHE A 1 194 ? -16.623 -0.147 7.206 1.00 98.25 194 PHE A O 1
ATOM 1587 N N . LEU A 1 195 ? -15.392 -0.926 5.502 1.00 98.12 195 LEU A N 1
ATOM 1588 C CA . LEU A 1 195 ? -15.265 0.372 4.835 1.00 98.12 195 LEU A CA 1
ATOM 1589 C C . LEU A 1 195 ? -16.637 0.990 4.544 1.00 98.12 195 LEU A C 1
ATOM 1591 O O . LEU A 1 195 ? -16.869 2.151 4.877 1.00 98.12 195 LEU A O 1
ATOM 1595 N N . LYS A 1 196 ? -17.588 0.193 4.037 1.00 98.00 196 LYS A N 1
ATOM 1596 C CA . LYS A 1 196 ? -18.967 0.639 3.799 1.00 98.00 196 LYS A CA 1
ATOM 1597 C C . LYS A 1 196 ? -19.651 1.113 5.083 1.00 98.00 196 LYS A C 1
ATOM 1599 O O . LYS A 1 196 ? -20.261 2.182 5.079 1.00 98.00 196 LYS A O 1
ATOM 1604 N N . LYS A 1 197 ? -19.540 0.351 6.179 1.00 97.75 197 LYS A N 1
ATOM 1605 C CA . LYS A 1 197 ? -20.101 0.720 7.494 1.00 97.75 197 LYS A CA 1
ATOM 1606 C C . LYS A 1 197 ? -19.562 2.072 7.974 1.00 97.75 197 LYS A C 1
ATOM 1608 O O . LYS A 1 197 ? -20.323 2.876 8.503 1.00 97.75 197 LYS A O 1
ATOM 1613 N N . HIS A 1 198 ? -18.280 2.333 7.736 1.00 96.75 198 HIS A N 1
ATOM 1614 C CA . HIS A 1 198 ? -17.607 3.566 8.140 1.00 96.75 198 HIS A CA 1
ATOM 1615 C C . HIS A 1 198 ? -17.588 4.650 7.050 1.00 96.75 198 HIS A C 1
ATOM 1617 O O . HIS A 1 198 ? -16.908 5.654 7.223 1.00 96.75 198 HIS A O 1
ATOM 1623 N N . LYS A 1 199 ? -18.354 4.502 5.956 1.00 97.19 199 LYS A N 1
ATOM 1624 C CA . LYS A 1 199 ? -18.425 5.472 4.840 1.00 97.19 199 LYS A CA 1
ATOM 1625 C C . LYS A 1 199 ? -17.052 5.814 4.236 1.00 97.19 199 LYS A C 1
ATOM 1627 O O . LYS A 1 199 ? -16.804 6.947 3.830 1.00 97.19 199 LYS A O 1
ATOM 1632 N N . LEU A 1 200 ? -16.166 4.827 4.185 1.00 97.19 200 LEU A N 1
ATOM 1633 C CA . LEU A 1 200 ? -14.874 4.892 3.513 1.00 97.19 200 LEU A CA 1
ATOM 1634 C C . LEU A 1 200 ? -14.978 4.229 2.137 1.00 97.19 200 LEU A C 1
ATOM 1636 O O . LEU A 1 200 ? -15.694 3.242 1.965 1.00 97.19 200 LEU A O 1
ATOM 1640 N N . SER A 1 201 ? -14.246 4.765 1.164 1.00 92.69 201 SER A N 1
ATOM 1641 C CA . SER A 1 201 ? -14.178 4.241 -0.200 1.00 92.69 201 SER A CA 1
ATOM 1642 C C . SER A 1 201 ? -12.723 4.143 -0.645 1.00 92.69 201 SER A C 1
ATOM 1644 O O . SER A 1 201 ? -11.904 4.981 -0.275 1.00 92.69 201 SER A O 1
ATOM 1646 N N . THR A 1 202 ? -12.406 3.113 -1.420 1.00 93.75 202 THR A N 1
ATOM 1647 C CA . THR A 1 202 ? -11.106 2.909 -2.066 1.00 93.75 202 THR A CA 1
ATOM 1648 C C . THR A 1 202 ? -11.307 1.986 -3.263 1.00 93.75 202 THR A C 1
ATOM 1650 O O . THR A 1 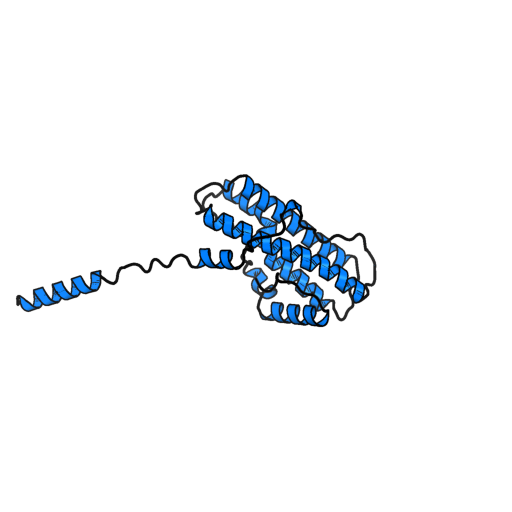202 ? -12.124 1.068 -3.186 1.00 93.75 202 THR A O 1
ATOM 1653 N N . GLN A 1 203 ? -10.574 2.208 -4.354 1.00 89.25 203 GLN A N 1
ATOM 1654 C CA . GLN A 1 203 ? -10.576 1.297 -5.506 1.00 89.25 203 GLN A CA 1
ATOM 1655 C C . GLN A 1 203 ? -9.470 0.242 -5.393 1.00 89.25 203 GLN A C 1
ATOM 1657 O O . GLN A 1 203 ? -9.470 -0.748 -6.118 1.00 89.25 203 GLN A O 1
ATOM 1662 N N . ALA A 1 204 ? -8.555 0.414 -4.440 1.00 87.56 204 ALA A N 1
ATOM 1663 C CA . ALA A 1 204 ? -7.371 -0.413 -4.259 1.00 87.56 204 ALA A CA 1
ATOM 1664 C C . ALA A 1 204 ? -7.668 -1.898 -3.951 1.00 87.56 204 ALA A C 1
ATOM 1666 O O . ALA A 1 204 ? -6.805 -2.751 -4.120 1.00 87.56 204 ALA A O 1
ATOM 1667 N N . ILE A 1 205 ? -8.882 -2.217 -3.489 1.00 90.69 205 ILE A N 1
ATOM 1668 C CA . ILE A 1 205 ? -9.324 -3.583 -3.132 1.00 90.69 205 ILE A CA 1
ATOM 1669 C C . ILE A 1 205 ? -10.111 -4.238 -4.288 1.00 90.69 205 ILE A C 1
ATOM 1671 O O . ILE A 1 205 ? -10.515 -5.396 -4.207 1.00 90.69 205 ILE A O 1
ATOM 1675 N N . ASP A 1 206 ? -10.392 -3.498 -5.360 1.00 85.25 206 ASP A N 1
ATOM 1676 C CA . ASP A 1 206 ? -11.111 -4.002 -6.539 1.00 85.25 206 ASP A CA 1
ATOM 1677 C C . ASP A 1 206 ? -10.172 -4.387 -7.696 1.00 85.25 206 ASP A C 1
ATOM 1679 O O . ASP A 1 206 ? -10.640 -4.856 -8.737 1.00 85.25 206 ASP A O 1
ATOM 1683 N N . LYS A 1 207 ? -8.864 -4.191 -7.508 1.00 79.81 207 LYS A N 1
ATOM 1684 C CA . LYS A 1 207 ? -7.800 -4.475 -8.473 1.00 79.81 207 LYS A CA 1
ATOM 1685 C C . LYS A 1 207 ? -7.005 -5.705 -8.070 1.00 79.81 207 LYS A C 1
ATOM 1687 O O . LYS A 1 207 ? -6.455 -6.336 -8.994 1.00 79.81 207 LYS A O 1
#

Sequence (207 aa):
MSKLKQLLIIAFTLMLAVTLTACAQKDEKQEHHAKYAPKNATPIHKIEIFKTSEKGKDLTEQETRDYLKRYLEANNDIIDNKYVLQHKLDQQYDGRQKVSDQLDTDLRELANITTKNQMNFEAFLKDNKVPSNQKEDIERINKYFSAVNYKVARADQQLEELSYSPQKTINVVDVPTNYAGDVNLKQQKKIKAFLKKHKLSTQAIDK

pLDDT: mean 86.87, std 16.32, range [39.84, 98.62]

Secondary structure (DSSP, 8-state):
--HHHHHHHHHHHHHHTGGGS------HHHHHHHTTS-SSPPPGGG---------S-B--HHHHHHHHHHHHHHHHHHHHHHHHHHHHHHHH-SSSSPPPHHHHHHHHHHHHHHHHHHHHHHHHHHHSB--TTTHHHHHHHHHHHHHHTTTGGGHHHHHHHHHH-TT----SSPPPGGGHHHHSHHHHHHHHHHHHHTT---STT--

Foldseek 3Di:
DDPVVVVVVVVVVVVVVVVPPDPPVVPVVLVPLVVLQDPDADQLVRQDAQDDPDFQEADDLVRVLVSVLRLQSSLQSLLNLLSVLQNVLSVPPPLADQDDPVSLVSLVSSLVSLVVNLVRVVVVPVGYHYDPVCNVLSVLVSLQSCQQQVLSVCSNVVNVVCVVPSNDGRHRGDGDPVSCVSLDPVSLVSNVVSCVVSVHDHCSNVD

Organism: Staphylococcus simulans (NCBI:txid1286)

Radius of gyration: 24.26 Å; chains: 1; bounding box: 43×67×78 Å

InterPro domains:
  IPR047903 NDxxF-motif containing lipoprotein [NF033193] (5-206)